Protein AF-A0A9W8K6A6-F1 (afdb_monomer)

Mean predicted aligned error: 11.9 Å

Foldseek 3Di:
DDDDDDDDDDPDDDPDPPPDPVVVVVVVVVLVVLVVVLVVLVVVLVVLVVVLVVVVVVLVVDPPPPDPVVSVVVNVLSVVLNVLSVVLSVLSVVLSVCPVPDDPPDPVSLVSVLVSLVSVLVSLLSVLVVLVVVVVVVCVPDDPVVVVVVVVVSVVLSCVSVVLSVVLNCCSVPDDDPVNVVSVPVSVVSSVVSVVVSVVVVVVVVVVVVVVVCVVVVVPPPPPPPPPDPDDDPDPPDDDPDDPPDPDPPPVPVVVVVVVPPPPD

Structure (mmCIF, N/CA/C/O backbone):
data_AF-A0A9W8K6A6-F1
#
_entry.id   AF-A0A9W8K6A6-F1
#
loop_
_atom_site.group_PDB
_atom_site.id
_atom_site.type_symbol
_atom_site.label_atom_id
_atom_site.label_alt_id
_atom_site.label_comp_id
_atom_site.label_asym_id
_atom_site.label_entity_id
_atom_site.label_seq_id
_atom_site.pdbx_PDB_ins_code
_atom_site.Cartn_x
_atom_site.Cartn_y
_atom_site.Cartn_z
_atom_site.occupancy
_atom_site.B_iso_or_equiv
_atom_site.auth_seq_id
_atom_site.auth_comp_id
_atom_site.auth_asym_id
_atom_site.auth_atom_id
_atom_site.pdbx_PDB_model_num
ATOM 1 N N . MET A 1 1 ? 66.830 10.912 -31.917 1.00 45.66 1 MET A N 1
ATOM 2 C CA . MET A 1 1 ? 66.546 9.778 -32.819 1.00 45.66 1 MET A CA 1
ATOM 3 C C . MET A 1 1 ? 66.634 8.510 -31.990 1.00 45.66 1 MET A C 1
ATOM 5 O O . MET A 1 1 ? 67.732 8.037 -31.747 1.00 45.66 1 MET A O 1
ATOM 9 N N . SER A 1 2 ? 65.495 8.030 -31.493 1.00 49.62 2 SER A N 1
ATOM 10 C CA . SER A 1 2 ? 65.402 6.783 -30.727 1.00 49.62 2 SER A CA 1
ATOM 11 C C . SER A 1 2 ? 64.285 5.961 -31.356 1.00 49.62 2 SER A C 1
ATOM 13 O O . SER A 1 2 ? 63.108 6.276 -31.204 1.00 49.62 2 SER A O 1
ATOM 15 N N . SER A 1 3 ? 64.683 4.988 -32.167 1.00 55.41 3 SER A N 1
ATOM 16 C CA . SER A 1 3 ? 63.831 4.070 -32.917 1.00 55.41 3 SER A CA 1
ATOM 17 C C . SER A 1 3 ? 63.292 2.972 -31.997 1.00 55.41 3 SER A C 1
ATOM 19 O O . SER A 1 3 ? 64.070 2.194 -31.449 1.00 55.41 3 SER A O 1
ATOM 21 N N . LEU A 1 4 ? 61.969 2.919 -31.832 1.00 66.50 4 LEU A N 1
ATOM 22 C CA . LEU A 1 4 ? 61.260 1.838 -31.142 1.00 66.50 4 LEU A CA 1
ATOM 23 C C . LEU A 1 4 ? 61.124 0.601 -32.054 1.00 66.50 4 LEU A C 1
ATOM 25 O O . LEU A 1 4 ? 60.964 0.763 -33.266 1.00 66.50 4 LEU A O 1
ATOM 29 N N . PRO A 1 5 ? 61.173 -0.621 -31.493 1.00 67.44 5 PRO A N 1
ATOM 30 C CA . PRO A 1 5 ? 61.067 -1.858 -32.257 1.00 67.44 5 PRO A CA 1
ATOM 31 C C . PRO A 1 5 ? 59.610 -2.185 -32.643 1.00 67.44 5 PRO A C 1
ATOM 33 O O . PRO A 1 5 ? 58.680 -1.778 -31.943 1.00 67.44 5 PRO A O 1
ATOM 36 N N . PRO A 1 6 ? 59.396 -2.940 -33.737 1.00 67.44 6 PRO A N 1
ATOM 37 C CA . PRO A 1 6 ? 58.067 -3.318 -34.204 1.00 67.44 6 PRO A CA 1
ATOM 38 C C . PRO A 1 6 ? 57.442 -4.400 -33.314 1.00 67.44 6 PRO A C 1
ATOM 40 O O . PRO A 1 6 ? 57.983 -5.494 -33.142 1.00 67.44 6 PRO A O 1
ATOM 43 N N . THR A 1 7 ? 56.271 -4.089 -32.763 1.00 71.88 7 THR A N 1
ATOM 44 C CA . THR A 1 7 ? 55.448 -5.000 -31.964 1.00 71.88 7 THR A CA 1
ATOM 45 C C . THR A 1 7 ? 54.830 -6.074 -32.861 1.00 71.88 7 THR A C 1
ATOM 47 O O . THR A 1 7 ? 54.035 -5.779 -33.750 1.00 71.88 7 THR A O 1
ATOM 50 N N . SER A 1 8 ? 55.210 -7.326 -32.613 1.00 65.19 8 SER A N 1
ATOM 51 C CA . SER A 1 8 ? 54.677 -8.534 -33.246 1.00 65.19 8 SER A CA 1
ATOM 52 C C . SER A 1 8 ? 53.165 -8.666 -33.014 1.00 65.19 8 SER A C 1
ATOM 54 O O . SER A 1 8 ? 52.708 -8.830 -31.881 1.00 65.19 8 SER A O 1
ATOM 56 N N . THR A 1 9 ? 52.382 -8.597 -34.091 1.00 61.00 9 THR A N 1
ATOM 57 C CA . THR A 1 9 ? 50.945 -8.892 -34.100 1.00 61.00 9 THR A CA 1
ATOM 58 C C . THR A 1 9 ? 50.734 -10.403 -34.064 1.00 61.00 9 THR A C 1
ATOM 60 O O . THR A 1 9 ? 50.748 -11.076 -35.094 1.00 61.00 9 THR A O 1
ATOM 63 N N . GLY A 1 10 ? 50.560 -10.939 -32.856 1.00 67.12 10 GLY A N 1
ATOM 64 C CA . GLY A 1 10 ? 50.149 -12.320 -32.628 1.00 67.12 10 GLY A CA 1
ATOM 65 C C . GLY A 1 10 ? 48.715 -12.559 -33.103 1.00 67.12 10 GLY A C 1
ATOM 66 O O . GLY A 1 10 ? 47.767 -12.039 -32.520 1.00 67.12 10 G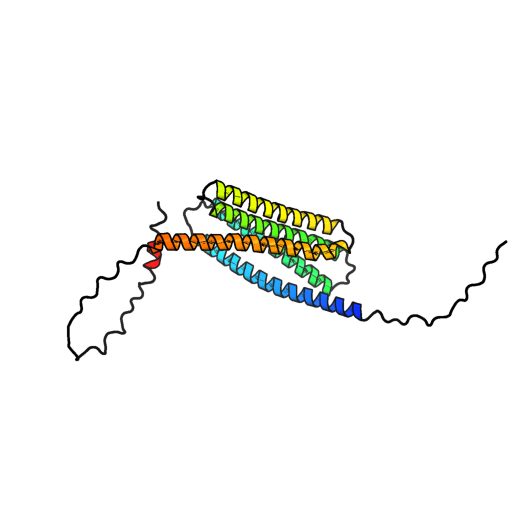LY A O 1
ATOM 67 N N . ASN A 1 11 ? 48.568 -13.374 -34.147 1.00 67.75 11 ASN A N 1
ATOM 68 C CA . ASN A 1 11 ? 47.296 -13.918 -34.618 1.00 67.75 11 ASN A CA 1
ATOM 69 C C . ASN A 1 11 ? 46.741 -14.914 -33.586 1.00 67.75 11 ASN A C 1
ATOM 71 O O . ASN A 1 11 ? 46.960 -16.121 -33.688 1.00 67.75 11 ASN A O 1
ATOM 75 N N . GLY A 1 12 ? 46.055 -14.404 -32.563 1.00 77.44 12 GLY A N 1
ATOM 76 C CA . GLY A 1 12 ? 45.239 -15.225 -31.673 1.00 77.44 12 GLY A CA 1
ATOM 77 C C . GLY A 1 12 ? 43.993 -15.751 -32.403 1.00 77.44 12 GLY A C 1
ATOM 78 O O . GLY A 1 12 ? 43.458 -15.047 -33.263 1.00 77.44 12 GLY A O 1
ATOM 79 N N . PRO A 1 13 ? 43.520 -16.973 -32.093 1.00 74.88 13 PRO A N 1
ATOM 80 C CA . PRO A 1 13 ? 42.284 -17.497 -32.663 1.00 74.88 13 PRO A CA 1
ATOM 81 C C . PRO A 1 13 ? 41.106 -16.567 -32.326 1.00 74.88 13 PRO A C 1
ATOM 83 O O . PRO A 1 13 ? 41.061 -16.019 -31.219 1.00 74.88 13 PRO A O 1
ATOM 86 N N . PRO A 1 14 ? 40.156 -16.368 -33.258 1.00 74.69 14 PRO A N 1
ATOM 87 C CA . PRO A 1 14 ? 39.022 -15.481 -33.044 1.00 74.69 14 PRO A CA 1
ATOM 88 C C . PRO A 1 14 ? 38.239 -15.941 -31.805 1.00 74.69 14 PRO A C 1
ATOM 90 O O . PRO A 1 14 ? 37.964 -17.138 -31.678 1.00 74.69 14 PRO A O 1
ATOM 93 N N . PRO A 1 15 ? 37.892 -15.030 -30.877 1.00 72.19 15 PRO A N 1
ATOM 94 C CA . PRO A 1 15 ? 37.122 -15.381 -29.693 1.00 72.19 15 PRO A CA 1
ATOM 95 C C . PRO A 1 15 ? 35.804 -16.029 -30.128 1.00 72.19 15 PRO A C 1
ATOM 97 O O . PRO A 1 15 ? 34.980 -15.410 -30.801 1.00 72.19 15 PRO A O 1
ATOM 100 N N . GLY A 1 16 ? 35.637 -17.306 -29.781 1.00 73.25 16 GLY A N 1
ATOM 101 C CA . GLY A 1 16 ? 34.429 -18.061 -30.088 1.00 73.25 16 GLY A CA 1
ATOM 102 C C . GLY A 1 16 ? 33.200 -17.445 -29.401 1.00 73.25 16 GLY A C 1
ATOM 103 O O . GLY A 1 16 ? 33.309 -16.966 -28.268 1.00 73.25 16 GLY A O 1
ATOM 104 N N . PRO A 1 17 ? 32.021 -17.450 -30.047 1.00 66.62 17 PRO A N 1
ATOM 105 C CA . PRO A 1 17 ? 30.800 -16.849 -29.515 1.00 66.62 17 PRO A CA 1
ATOM 106 C C . PRO A 1 17 ? 30.213 -17.715 -28.385 1.00 66.62 17 PRO A C 1
ATOM 108 O O . PRO A 1 17 ? 29.323 -18.527 -28.607 1.00 66.62 17 PRO A O 1
ATOM 111 N N . LEU A 1 18 ? 30.716 -17.551 -27.159 1.00 60.28 18 LEU A N 1
ATOM 112 C CA . LEU A 1 18 ? 30.305 -18.329 -25.976 1.00 60.28 18 LEU A CA 1
ATOM 113 C C . LEU A 1 18 ? 29.371 -17.579 -25.001 1.00 60.28 18 LEU A C 1
ATOM 115 O O . LEU A 1 18 ? 29.231 -17.990 -23.856 1.00 60.28 18 LEU A O 1
ATOM 119 N N . ALA A 1 19 ? 28.706 -16.498 -25.420 1.00 58.78 19 ALA A N 1
ATOM 120 C CA . ALA A 1 19 ? 27.927 -15.643 -24.509 1.00 58.78 19 ALA A CA 1
ATOM 121 C C . ALA A 1 19 ? 26.380 -15.559 -24.663 1.00 58.78 19 ALA A C 1
ATOM 123 O O . ALA A 1 19 ? 25.785 -14.836 -23.863 1.00 58.78 19 ALA A O 1
ATOM 124 N N . PRO A 1 20 ? 25.665 -16.226 -25.600 1.00 64.31 20 PRO A N 1
ATOM 125 C CA . PRO A 1 20 ? 24.220 -15.986 -25.741 1.00 64.31 20 PRO A CA 1
ATOM 126 C C . PRO A 1 20 ? 23.309 -16.803 -24.804 1.00 64.31 20 PRO A C 1
ATOM 128 O O . PRO A 1 20 ? 22.146 -16.442 -24.647 1.00 64.31 20 PRO A O 1
ATOM 131 N N . THR A 1 21 ? 23.777 -17.884 -24.173 1.00 67.69 21 THR A N 1
ATOM 132 C CA . THR A 1 21 ? 22.888 -18.819 -23.449 1.00 67.69 21 THR A CA 1
ATOM 133 C C . THR A 1 21 ? 22.381 -18.276 -22.110 1.00 67.69 21 THR A C 1
ATOM 135 O O . THR A 1 21 ? 21.188 -18.355 -21.838 1.00 67.69 21 THR A O 1
ATOM 138 N N . VAL A 1 22 ? 23.238 -17.636 -21.308 1.00 70.81 22 VAL A N 1
ATOM 139 C CA . VAL A 1 22 ? 22.882 -17.179 -19.945 1.00 70.81 22 VAL A CA 1
ATOM 140 C C . VAL A 1 22 ? 21.821 -16.065 -19.941 1.00 70.81 22 VAL A C 1
ATOM 142 O O . VAL A 1 22 ? 21.035 -15.943 -19.004 1.00 70.81 22 VAL A O 1
ATOM 145 N N . VAL A 1 23 ? 21.762 -15.248 -20.996 1.00 72.56 23 VAL A N 1
ATOM 146 C CA . VAL A 1 23 ? 20.830 -14.107 -21.075 1.00 72.56 23 VAL A CA 1
ATOM 147 C C . VAL A 1 23 ? 19.388 -14.565 -21.321 1.00 72.56 23 VAL A C 1
ATOM 149 O O . VAL A 1 23 ? 18.445 -13.925 -20.853 1.00 72.56 23 VAL A O 1
ATOM 152 N N . ILE A 1 24 ? 19.206 -15.684 -22.028 1.00 74.62 24 ILE A N 1
ATOM 153 C CA . ILE A 1 24 ? 17.880 -16.205 -22.383 1.00 74.62 24 ILE A CA 1
ATOM 154 C C . ILE A 1 24 ? 17.172 -16.757 -21.139 1.00 74.62 24 ILE A C 1
ATOM 156 O O . ILE A 1 24 ? 15.992 -16.467 -20.932 1.00 74.62 24 ILE A O 1
ATOM 160 N N . ASP A 1 25 ? 17.900 -17.459 -20.266 1.00 80.94 25 ASP A N 1
ATOM 161 C CA . ASP A 1 25 ? 17.333 -18.054 -19.049 1.00 80.94 25 ASP A CA 1
ATOM 162 C C . ASP A 1 25 ? 16.796 -16.992 -18.079 1.00 80.94 25 ASP A C 1
ATOM 164 O O . ASP A 1 25 ? 15.702 -17.140 -17.529 1.00 80.94 25 ASP A O 1
ATOM 168 N N . PHE A 1 26 ? 17.510 -15.872 -17.924 1.00 81.50 26 PHE A N 1
ATOM 169 C CA . PHE A 1 26 ? 17.083 -14.789 -17.035 1.00 81.50 26 PHE A CA 1
ATOM 170 C C . PHE A 1 26 ? 15.783 -14.124 -17.514 1.00 81.50 26 PHE A C 1
ATOM 172 O O . PHE A 1 26 ? 14.916 -13.785 -16.710 1.00 81.50 26 PHE A O 1
ATOM 179 N N . TYR A 1 27 ? 15.610 -13.982 -18.831 1.00 80.00 27 TYR A N 1
ATOM 180 C CA . TYR A 1 27 ? 14.424 -13.357 -19.417 1.00 80.00 27 TYR A CA 1
ATOM 181 C C . TYR A 1 27 ? 13.164 -14.218 -19.273 1.00 80.00 27 TYR A C 1
ATOM 183 O O . TYR A 1 27 ? 12.082 -13.715 -18.959 1.00 80.00 27 TYR A O 1
ATOM 191 N N . VAL A 1 28 ? 13.298 -15.529 -19.492 1.00 84.31 28 VAL A N 1
ATOM 192 C CA . VAL A 1 28 ? 12.191 -16.477 -19.313 1.00 84.31 28 VAL A CA 1
ATOM 193 C C . VAL A 1 28 ? 11.786 -16.544 -17.841 1.00 84.31 28 VAL A C 1
ATOM 195 O O . VAL A 1 28 ? 10.592 -16.524 -17.531 1.00 84.31 28 VAL A O 1
ATOM 198 N N . PHE A 1 29 ? 12.766 -16.558 -16.935 1.00 85.94 29 PHE A N 1
ATOM 199 C CA . PHE A 1 29 ? 12.523 -16.568 -15.497 1.00 85.94 29 PHE A CA 1
ATOM 200 C C . PHE A 1 29 ? 11.796 -15.303 -15.011 1.00 85.94 29 PHE A C 1
ATOM 202 O O . PHE A 1 29 ? 10.805 -15.414 -14.289 1.00 85.94 29 PHE A O 1
ATOM 209 N N . ASP A 1 30 ? 12.212 -14.115 -15.459 1.00 83.56 30 ASP A N 1
ATOM 210 C CA . ASP A 1 30 ? 11.566 -12.842 -15.102 1.00 83.56 30 ASP A CA 1
ATOM 211 C C . ASP A 1 30 ? 10.097 -12.787 -15.565 1.00 83.56 30 ASP A C 1
ATOM 213 O O . ASP A 1 30 ? 9.198 -12.444 -14.792 1.00 83.56 30 ASP A O 1
ATOM 217 N N . ARG A 1 31 ? 9.813 -13.244 -16.795 1.00 83.38 31 ARG A N 1
ATOM 218 C CA . ARG A 1 31 ? 8.432 -13.357 -17.301 1.00 83.38 31 ARG A CA 1
ATOM 219 C C . ARG A 1 31 ? 7.581 -14.310 -16.466 1.00 83.38 31 ARG A C 1
ATOM 221 O O . ARG A 1 31 ? 6.418 -14.006 -16.189 1.00 83.38 31 ARG A O 1
ATOM 228 N N . TYR A 1 32 ? 8.144 -15.451 -16.073 1.00 87.69 32 TYR A N 1
ATOM 229 C CA . TYR A 1 32 ? 7.447 -16.426 -15.239 1.00 87.69 32 TYR A CA 1
ATOM 230 C C . TYR A 1 32 ? 7.119 -15.846 -13.857 1.00 87.69 32 TYR A C 1
ATOM 232 O O . TYR A 1 32 ? 5.972 -15.926 -13.412 1.00 87.69 32 TYR A O 1
ATOM 240 N N . LEU A 1 33 ? 8.086 -15.192 -13.207 1.00 88.31 33 LEU A N 1
ATOM 241 C CA . LEU A 1 33 ? 7.872 -14.533 -11.918 1.00 88.31 33 LEU A CA 1
ATOM 242 C C . LEU A 1 33 ? 6.826 -13.418 -11.999 1.00 88.31 33 LEU A C 1
ATOM 244 O O . LEU A 1 33 ? 5.974 -13.320 -11.114 1.00 88.31 33 LEU A O 1
ATOM 248 N N . GLY A 1 34 ? 6.839 -12.616 -13.067 1.00 85.81 34 GLY A N 1
ATOM 249 C CA . GLY A 1 34 ? 5.816 -11.599 -13.304 1.00 85.81 34 GLY A CA 1
ATOM 250 C C . GLY A 1 34 ? 4.412 -12.206 -13.360 1.00 85.81 34 GLY A C 1
ATOM 251 O O . GLY A 1 34 ? 3.498 -11.754 -12.663 1.00 85.81 34 GLY A O 1
ATOM 252 N N . PHE A 1 35 ? 4.242 -13.279 -14.131 1.00 86.50 35 PHE A N 1
ATOM 253 C CA . PHE A 1 35 ? 2.954 -13.960 -14.257 1.00 86.50 35 PHE A CA 1
ATOM 254 C C . PHE A 1 35 ? 2.461 -14.527 -12.918 1.00 86.50 35 PHE A C 1
ATOM 256 O O . PHE A 1 35 ? 1.325 -14.268 -12.513 1.00 86.50 35 PHE A O 1
ATOM 263 N N . VAL A 1 36 ? 3.333 -15.226 -12.184 1.00 90.75 36 VAL A N 1
ATOM 264 C CA . VAL A 1 36 ? 3.016 -15.769 -10.853 1.00 90.75 36 VAL A CA 1
ATOM 265 C C . VAL A 1 36 ? 2.641 -14.651 -9.873 1.00 90.75 36 VAL A C 1
ATOM 267 O O . VAL A 1 36 ? 1.638 -14.765 -9.168 1.00 90.75 36 VAL A O 1
ATOM 270 N N . SER A 1 37 ? 3.384 -13.540 -9.871 1.00 88.50 37 SER A N 1
ATOM 271 C CA . SER A 1 37 ? 3.093 -12.362 -9.042 1.00 88.50 37 SER A CA 1
ATOM 272 C C . SER A 1 37 ? 1.705 -11.781 -9.327 1.00 88.50 37 SER A C 1
ATOM 274 O O . SER A 1 37 ? 0.976 -11.418 -8.400 1.00 88.50 37 SER A O 1
ATOM 276 N N . THR A 1 38 ? 1.283 -11.760 -10.593 1.00 86.88 38 THR A N 1
ATOM 277 C CA . THR A 1 38 ? -0.048 -11.267 -10.981 1.00 86.88 38 THR A CA 1
ATOM 278 C C . THR A 1 38 ? -1.158 -12.192 -10.500 1.00 86.88 38 THR A C 1
ATOM 280 O O . THR A 1 38 ? -2.141 -11.711 -9.940 1.00 86.88 38 THR A O 1
ATOM 283 N N . ILE A 1 39 ? -0.987 -13.513 -10.625 1.00 90.50 39 ILE A N 1
ATOM 284 C CA . ILE A 1 39 ? -1.954 -14.488 -10.097 1.00 90.50 39 ILE A CA 1
ATOM 285 C C . ILE A 1 39 ? -2.113 -14.323 -8.584 1.00 90.50 39 ILE A C 1
ATOM 287 O O . ILE A 1 39 ? -3.236 -14.219 -8.087 1.00 90.50 39 ILE A O 1
ATOM 291 N N . ILE A 1 40 ? -0.997 -14.257 -7.853 1.00 91.81 40 ILE A N 1
ATOM 292 C CA . ILE A 1 40 ? -1.012 -14.055 -6.399 1.00 91.81 40 ILE A CA 1
ATOM 293 C C . ILE A 1 40 ? -1.706 -12.730 -6.063 1.00 91.81 40 ILE A C 1
ATOM 295 O O . ILE A 1 40 ? -2.569 -12.692 -5.186 1.00 91.81 40 ILE A O 1
ATOM 299 N N . SER A 1 41 ? -1.397 -11.660 -6.800 1.00 88.69 41 SER A N 1
ATOM 300 C CA . SER A 1 41 ? -2.019 -10.345 -6.618 1.00 88.69 41 SER A CA 1
ATOM 301 C C . SER A 1 41 ? -3.535 -10.387 -6.832 1.00 88.69 41 SER A C 1
ATOM 303 O O . SER A 1 41 ? -4.270 -9.796 -6.045 1.00 88.69 41 SER A O 1
ATOM 305 N N . CYS A 1 42 ? -4.028 -11.125 -7.832 1.00 89.44 42 CYS A N 1
ATOM 306 C CA . CYS A 1 42 ? -5.462 -11.317 -8.063 1.00 89.44 42 CYS A CA 1
ATOM 307 C C . CYS A 1 42 ? -6.147 -12.051 -6.901 1.00 89.44 42 CYS A C 1
ATOM 309 O O . CYS A 1 42 ? -7.226 -11.639 -6.475 1.00 89.44 42 CYS A O 1
ATOM 311 N N . ILE A 1 43 ? -5.520 -13.101 -6.358 1.00 94.06 43 ILE A N 1
ATOM 312 C CA . ILE A 1 43 ? -6.051 -13.847 -5.204 1.00 94.06 43 ILE A CA 1
ATOM 313 C C . ILE A 1 43 ? -6.140 -12.927 -3.982 1.00 94.06 43 ILE A C 1
ATOM 315 O O . ILE A 1 43 ? -7.196 -12.816 -3.358 1.00 94.06 43 ILE A O 1
ATOM 319 N N . VAL A 1 44 ? -5.048 -12.226 -3.666 1.00 89.12 44 VAL A N 1
ATOM 320 C CA . VAL A 1 44 ? -4.990 -11.289 -2.535 1.00 89.12 44 VAL A CA 1
ATOM 321 C C . VAL A 1 44 ? -6.010 -10.164 -2.707 1.00 89.12 44 VAL A C 1
ATOM 323 O O . VAL A 1 44 ? -6.713 -9.817 -1.760 1.00 89.12 44 VAL A O 1
ATOM 326 N N . TYR A 1 45 ? -6.161 -9.630 -3.917 1.00 90.75 45 TYR A N 1
ATOM 327 C CA . TYR A 1 45 ? -7.160 -8.609 -4.214 1.00 90.75 45 TYR A CA 1
ATOM 328 C C . TYR A 1 45 ? -8.598 -9.124 -4.030 1.00 90.75 45 TYR A C 1
ATOM 330 O O . TYR A 1 45 ? -9.430 -8.418 -3.461 1.00 90.75 45 TYR A O 1
ATOM 338 N N . GLY A 1 46 ? -8.887 -10.374 -4.408 1.00 92.62 46 GLY A N 1
ATOM 339 C CA . GLY A 1 46 ? -10.172 -11.020 -4.122 1.00 92.62 46 GLY A CA 1
ATOM 340 C C . GLY A 1 46 ? -10.484 -11.085 -2.622 1.00 92.62 46 GLY A C 1
ATOM 341 O O . GLY A 1 46 ? -11.601 -10.770 -2.207 1.00 92.62 46 GLY A O 1
ATOM 342 N N . LEU A 1 47 ? -9.485 -11.401 -1.790 1.00 89.06 47 LEU A N 1
ATOM 343 C CA . LEU A 1 47 ? -9.624 -11.367 -0.328 1.00 89.06 47 LEU A CA 1
ATOM 344 C C . LEU A 1 47 ? -9.893 -9.947 0.189 1.00 89.06 47 LEU A C 1
ATOM 346 O O . LEU A 1 47 ? -10.758 -9.755 1.044 1.00 89.06 47 LEU A O 1
ATOM 350 N N . ILE A 1 48 ? -9.197 -8.941 -0.349 1.00 86.94 48 ILE A N 1
ATOM 351 C CA . ILE A 1 48 ? -9.412 -7.530 0.005 1.00 86.94 48 ILE A CA 1
ATOM 352 C C . ILE A 1 48 ? -10.845 -7.098 -0.334 1.00 86.94 48 ILE A C 1
ATOM 354 O O . ILE A 1 48 ? -11.488 -6.433 0.479 1.00 86.94 48 ILE A O 1
ATOM 358 N N . LEU A 1 49 ? -11.377 -7.506 -1.490 1.00 90.81 49 LEU A N 1
ATOM 359 C CA . LEU A 1 49 ? -12.762 -7.227 -1.873 1.00 90.81 49 LEU A CA 1
ATOM 360 C C . LEU A 1 49 ? -13.778 -7.908 -0.950 1.00 90.81 49 LEU A C 1
ATOM 362 O O . LEU A 1 49 ? -14.772 -7.284 -0.577 1.00 90.81 49 LEU A O 1
ATOM 366 N N . ALA A 1 50 ? -13.532 -9.153 -0.539 1.00 92.75 50 ALA A N 1
ATOM 367 C CA . ALA A 1 50 ? -14.392 -9.834 0.427 1.00 92.75 50 ALA A CA 1
ATOM 368 C C . ALA A 1 50 ? -14.426 -9.080 1.769 1.00 92.75 50 ALA A C 1
ATOM 370 O O . ALA A 1 50 ? -15.503 -8.746 2.268 1.00 92.75 50 ALA A O 1
ATOM 371 N N . LEU A 1 51 ? -13.252 -8.703 2.294 1.00 84.75 51 LEU A N 1
ATOM 372 C CA . LEU A 1 51 ? -13.139 -7.900 3.515 1.00 84.75 51 LEU A CA 1
ATOM 373 C C . LEU A 1 51 ? -13.820 -6.538 3.375 1.00 84.75 51 LEU A C 1
ATOM 375 O O . LEU A 1 51 ? -14.455 -6.068 4.318 1.00 84.75 51 LEU A O 1
ATOM 379 N N . PHE A 1 52 ? -13.710 -5.901 2.211 1.00 90.69 52 PHE A N 1
ATOM 380 C CA . PHE A 1 52 ? -14.389 -4.646 1.913 1.00 90.69 52 PHE A CA 1
ATOM 381 C C . PHE A 1 52 ? -15.910 -4.785 2.014 1.00 90.69 52 PHE A C 1
ATOM 383 O O . PHE A 1 52 ? -16.554 -3.996 2.711 1.00 90.69 52 PHE A O 1
ATOM 390 N N . VAL A 1 53 ? -16.482 -5.805 1.371 1.00 93.12 53 VAL A N 1
ATOM 391 C CA . VAL A 1 53 ? -17.925 -6.070 1.404 1.00 93.12 53 VAL A CA 1
ATOM 392 C C . VAL A 1 53 ? -18.392 -6.355 2.829 1.00 93.12 53 VAL A C 1
ATOM 394 O O . VAL A 1 53 ? -19.401 -5.798 3.265 1.00 93.12 53 VAL A O 1
ATOM 397 N N . ASP A 1 54 ? -17.650 -7.159 3.587 1.00 91.31 54 ASP A N 1
ATOM 398 C CA . ASP A 1 54 ? -17.985 -7.451 4.981 1.00 91.31 54 ASP A CA 1
ATOM 399 C C . ASP A 1 54 ? -17.873 -6.211 5.874 1.00 91.31 54 ASP A C 1
ATOM 401 O O . ASP A 1 54 ? -18.751 -5.971 6.707 1.00 91.31 54 ASP A O 1
ATOM 405 N N . CYS A 1 55 ? -16.868 -5.358 5.652 1.00 88.88 55 CYS A N 1
ATOM 406 C CA . CYS A 1 55 ? -16.750 -4.071 6.338 1.00 88.88 55 CYS A CA 1
ATOM 407 C C . CYS A 1 55 ? -17.952 -3.166 6.045 1.00 88.88 55 CYS A C 1
ATOM 409 O O . CYS A 1 55 ? -18.499 -2.557 6.967 1.00 88.88 55 CYS A O 1
ATOM 411 N N . LEU A 1 56 ? -18.396 -3.094 4.786 1.00 91.12 56 LEU A N 1
ATOM 412 C CA . LEU A 1 56 ? -19.572 -2.313 4.406 1.00 91.12 56 LEU A CA 1
ATOM 413 C C . LEU A 1 56 ? -20.851 -2.869 5.034 1.00 91.12 56 LEU A C 1
ATOM 415 O O . LEU A 1 56 ? -21.615 -2.105 5.627 1.00 91.12 56 LEU A O 1
ATOM 419 N N . ARG A 1 57 ? -21.065 -4.189 4.970 1.00 93.69 57 ARG A N 1
ATOM 420 C CA . ARG A 1 57 ? -22.214 -4.858 5.599 1.00 93.69 57 ARG A CA 1
ATOM 421 C C . ARG A 1 57 ? -22.246 -4.597 7.100 1.00 93.69 57 ARG A C 1
ATOM 423 O O . ARG A 1 57 ? -23.288 -4.228 7.637 1.00 93.69 57 ARG A O 1
ATOM 430 N N . HIS A 1 58 ? -21.111 -4.750 7.781 1.00 87.62 58 HIS A N 1
ATOM 431 C CA . HIS A 1 58 ? -21.010 -4.510 9.218 1.00 87.62 58 HIS A CA 1
ATOM 432 C C . HIS A 1 58 ? -21.298 -3.044 9.573 1.00 87.62 58 HIS A C 1
ATOM 434 O O . HIS A 1 58 ? -22.015 -2.758 10.534 1.00 87.62 58 HIS A O 1
ATOM 440 N N . LEU A 1 59 ? -20.792 -2.105 8.770 1.00 87.62 59 LEU A N 1
ATOM 441 C CA . LEU A 1 59 ? -21.002 -0.676 8.983 1.00 87.62 59 LEU A CA 1
ATOM 442 C C . LEU A 1 59 ? -22.456 -0.245 8.730 1.00 87.62 59 LEU A C 1
ATOM 444 O O . LEU A 1 59 ? -22.961 0.631 9.433 1.00 87.62 59 LEU A O 1
ATOM 448 N N . GLN A 1 60 ? -23.136 -0.878 7.770 1.00 90.81 60 GLN A N 1
ATOM 449 C CA . GLN A 1 60 ? -24.562 -0.676 7.499 1.00 90.81 60 GLN A CA 1
ATOM 450 C C . GLN A 1 60 ? -25.449 -1.290 8.588 1.00 90.81 60 GLN A C 1
ATOM 452 O O . GLN A 1 60 ? -26.430 -0.674 9.001 1.00 90.81 60 GLN A O 1
ATOM 457 N N . ARG A 1 61 ? -25.096 -2.483 9.082 1.00 92.69 61 ARG A N 1
ATOM 458 C CA . ARG A 1 61 ? -25.912 -3.239 10.043 1.00 92.69 61 ARG A CA 1
ATOM 459 C C . ARG A 1 61 ? -25.883 -2.669 11.459 1.00 92.69 61 ARG A C 1
ATOM 461 O O . ARG A 1 61 ? -26.800 -2.937 12.226 1.00 92.69 61 ARG A O 1
ATOM 468 N N . ASN A 1 62 ? -24.873 -1.870 11.797 1.00 85.56 62 ASN A N 1
ATOM 469 C CA . ASN A 1 62 ? -24.765 -1.204 13.091 1.00 85.56 62 ASN A CA 1
ATOM 470 C C . ASN A 1 62 ? -25.151 0.282 12.988 1.00 85.56 62 ASN A C 1
ATOM 472 O O . ASN A 1 62 ? -24.268 1.148 12.928 1.00 85.56 62 ASN A O 1
ATOM 476 N N . PRO A 1 63 ? -26.451 0.640 13.052 1.00 81.00 63 PRO A N 1
ATOM 477 C CA . PRO A 1 63 ? -26.912 2.014 13.217 1.00 81.00 63 PRO A CA 1
ATOM 478 C C . PRO A 1 63 ? -26.677 2.487 14.662 1.00 81.00 63 PRO A C 1
ATOM 480 O O . PRO A 1 63 ? -27.552 3.057 15.298 1.00 81.00 63 PRO A O 1
ATOM 483 N N . SER A 1 64 ? -25.486 2.251 15.217 1.00 75.31 64 SER A N 1
ATOM 484 C CA . SER A 1 64 ? -25.094 2.882 16.472 1.00 75.31 64 SER A CA 1
ATOM 485 C C . SER A 1 64 ? -25.155 4.404 16.316 1.00 75.31 64 SER A C 1
ATOM 487 O O . SER A 1 64 ? -24.882 4.925 15.226 1.00 75.31 64 SER A O 1
ATOM 489 N N . ARG A 1 65 ? -25.473 5.093 17.421 1.00 76.31 65 ARG A N 1
ATOM 490 C CA . ARG A 1 65 ? -25.658 6.551 17.620 1.00 76.31 65 ARG A CA 1
ATOM 491 C C . ARG A 1 65 ? -24.495 7.439 17.135 1.00 76.31 65 ARG A C 1
ATOM 493 O O . ARG A 1 65 ? -24.516 8.655 17.296 1.00 76.31 65 ARG A O 1
ATOM 500 N N . ASN A 1 66 ? -23.469 6.843 16.537 1.00 71.38 66 ASN A N 1
ATOM 501 C CA . ASN A 1 66 ? -22.354 7.545 15.939 1.00 71.38 66 ASN A CA 1
ATOM 502 C C . ASN A 1 66 ? -22.825 8.379 14.735 1.00 71.38 66 ASN A C 1
ATOM 504 O O . ASN A 1 66 ? -23.623 7.924 13.910 1.00 71.38 66 ASN A O 1
ATOM 508 N N . SER A 1 67 ? -22.315 9.606 14.638 1.00 85.94 67 SER A N 1
ATOM 509 C CA . SER A 1 67 ? -22.731 10.593 13.639 1.00 85.94 67 SER A CA 1
ATOM 510 C C . SER A 1 67 ? -22.637 10.027 12.217 1.00 85.94 67 SER A C 1
ATOM 512 O O . SER A 1 67 ? -21.569 9.569 11.798 1.00 85.94 67 SER A O 1
ATOM 514 N N . ARG A 1 68 ? -23.742 10.096 11.452 1.00 88.44 68 ARG A N 1
ATOM 515 C CA . ARG A 1 68 ? -23.819 9.650 10.042 1.00 88.44 68 ARG A CA 1
ATOM 516 C C . ARG A 1 68 ? -22.656 10.186 9.196 1.00 88.44 68 ARG A C 1
ATOM 518 O O . ARG A 1 68 ? -22.177 9.485 8.312 1.00 88.44 68 ARG A O 1
ATOM 525 N N . ARG A 1 69 ? -22.154 11.385 9.519 1.00 89.44 69 ARG A N 1
ATOM 526 C CA . ARG A 1 69 ? -21.010 12.019 8.845 1.00 89.44 69 ARG A CA 1
ATOM 527 C C . ARG A 1 69 ? -19.717 11.214 8.987 1.00 89.44 69 ARG A C 1
ATOM 529 O O . ARG A 1 69 ? -19.063 10.957 7.985 1.00 89.44 69 ARG A O 1
ATOM 536 N N . LYS A 1 70 ? -19.373 10.756 10.199 1.00 86.81 70 LYS A N 1
ATOM 537 C CA . LYS A 1 70 ? -18.149 9.964 10.438 1.00 86.81 70 LYS A CA 1
ATOM 538 C C . LYS A 1 70 ? -18.188 8.642 9.665 1.00 86.81 70 LYS A C 1
ATOM 540 O O . LYS A 1 70 ? -17.190 8.246 9.074 1.00 86.81 70 LYS A O 1
ATOM 545 N N . LYS A 1 71 ? -19.361 7.997 9.622 1.00 88.94 71 LYS A N 1
ATOM 546 C CA . LYS A 1 71 ? -19.581 6.768 8.843 1.00 88.94 71 LYS A CA 1
ATOM 547 C C . LYS A 1 71 ? -19.427 7.015 7.343 1.00 88.94 71 LYS A C 1
ATOM 549 O O . LYS A 1 71 ? -18.721 6.259 6.691 1.00 88.94 71 LYS A O 1
ATOM 554 N N . ALA A 1 72 ? -20.031 8.079 6.813 1.00 91.31 72 ALA A N 1
ATOM 555 C CA . ALA A 1 72 ? -19.921 8.425 5.397 1.00 91.31 72 ALA A CA 1
ATOM 556 C C . ALA A 1 72 ? -18.470 8.720 4.980 1.00 91.31 72 ALA A C 1
ATOM 558 O O . ALA A 1 72 ? -18.027 8.215 3.953 1.00 91.31 72 ALA A O 1
ATOM 559 N N . ILE A 1 73 ? -17.714 9.460 5.802 1.00 90.88 73 ILE A N 1
ATOM 560 C CA . ILE A 1 73 ? -16.287 9.729 5.557 1.00 90.88 73 ILE A CA 1
ATOM 561 C C . ILE A 1 73 ? -15.492 8.420 5.525 1.00 90.88 73 ILE A C 1
ATOM 563 O O . ILE A 1 73 ? -14.715 8.200 4.601 1.00 90.88 73 ILE A O 1
ATOM 567 N N . LEU A 1 74 ? -15.725 7.524 6.490 1.00 89.00 74 LEU A N 1
ATOM 568 C CA . LEU A 1 74 ? -15.055 6.225 6.541 1.00 89.00 74 LEU A CA 1
ATOM 569 C C . LEU A 1 74 ? -15.379 5.362 5.311 1.00 89.00 74 LEU A C 1
ATOM 571 O O . LEU A 1 74 ? -14.476 4.772 4.730 1.00 89.00 74 LEU A O 1
ATOM 575 N N . VAL A 1 75 ? -16.647 5.307 4.891 1.00 91.25 75 VAL A N 1
ATOM 576 C CA . VAL A 1 75 ? -17.065 4.574 3.682 1.00 91.25 75 VAL A CA 1
ATOM 577 C C . VAL A 1 75 ? -16.404 5.154 2.439 1.00 91.25 75 VAL A C 1
ATOM 579 O O . VAL A 1 75 ? -15.814 4.404 1.668 1.00 91.25 75 VAL A O 1
ATOM 582 N N . GLY A 1 76 ? -16.479 6.475 2.254 1.00 92.69 76 GLY A N 1
ATOM 583 C CA . GLY A 1 76 ? -15.886 7.150 1.100 1.00 92.69 76 GLY A CA 1
ATOM 584 C C . GLY A 1 76 ? -14.382 6.911 1.020 1.00 92.69 76 GLY A C 1
ATOM 585 O O . GLY A 1 76 ? -13.861 6.600 -0.047 1.00 92.69 76 GLY A O 1
ATOM 586 N N . TYR A 1 77 ? -13.705 6.949 2.167 1.00 91.25 77 TYR A N 1
ATOM 587 C CA . TYR A 1 77 ? -12.295 6.611 2.264 1.00 91.25 77 TYR A CA 1
ATOM 588 C C . TYR A 1 77 ? -12.020 5.156 1.829 1.00 91.25 77 TYR A C 1
ATOM 590 O O . TYR A 1 77 ? -11.141 4.919 1.002 1.00 91.25 77 TYR A O 1
ATOM 598 N N . ILE A 1 78 ? -12.771 4.174 2.351 1.00 89.62 78 ILE A N 1
ATOM 599 C CA . ILE A 1 78 ? -12.543 2.756 2.023 1.00 89.62 78 ILE A CA 1
ATOM 600 C C . ILE A 1 78 ? -12.799 2.508 0.527 1.00 89.62 78 ILE A C 1
ATOM 602 O O . ILE A 1 78 ? -12.018 1.812 -0.117 1.00 89.62 78 ILE A O 1
ATOM 606 N N . ILE A 1 79 ? -13.852 3.106 -0.041 1.00 93.69 79 ILE A N 1
ATOM 607 C CA .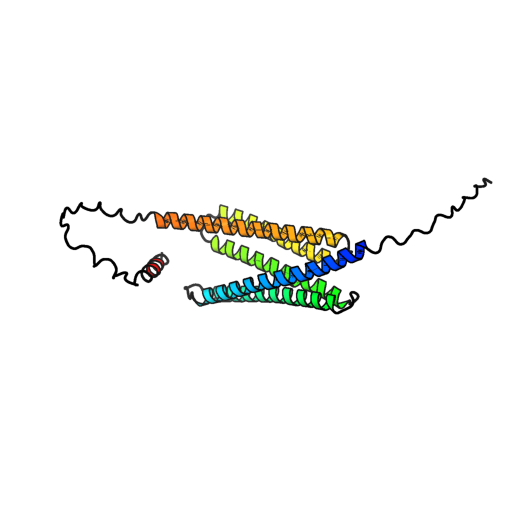 ILE A 1 79 ? -14.132 3.042 -1.483 1.00 93.69 79 ILE A CA 1
ATOM 608 C C . ILE A 1 79 ? -12.964 3.633 -2.276 1.00 93.69 79 ILE A C 1
ATOM 610 O O . ILE A 1 79 ? -12.484 2.992 -3.205 1.00 93.69 79 ILE A O 1
ATOM 614 N N . GLY A 1 80 ? -12.475 4.816 -1.896 1.00 91.56 80 GLY A N 1
ATOM 615 C CA . GLY A 1 80 ? -11.331 5.453 -2.551 1.00 91.56 80 GLY A CA 1
ATOM 616 C C . GLY A 1 80 ? -10.088 4.563 -2.549 1.00 91.56 80 GLY A C 1
ATOM 617 O O . GLY A 1 80 ? -9.451 4.390 -3.585 1.00 91.56 80 GLY A O 1
ATOM 618 N N . MET A 1 81 ? -9.794 3.921 -1.419 1.00 89.81 81 MET A N 1
ATOM 619 C CA . MET A 1 81 ? -8.695 2.960 -1.307 1.00 89.81 81 MET A CA 1
ATOM 620 C C . MET A 1 81 ? -8.861 1.758 -2.234 1.00 89.81 81 MET A C 1
ATOM 622 O O . MET A 1 81 ? -7.932 1.418 -2.964 1.00 89.81 81 MET A O 1
ATOM 626 N N . VAL A 1 82 ? -10.048 1.142 -2.254 1.00 89.69 82 VAL A N 1
ATOM 627 C CA . VAL A 1 82 ? -10.334 0.018 -3.157 1.00 89.69 82 VAL A CA 1
ATOM 628 C C . VAL A 1 82 ? -10.185 0.455 -4.611 1.00 89.69 82 VAL A C 1
ATOM 630 O O . VAL A 1 82 ? -9.549 -0.256 -5.384 1.00 89.69 82 VAL A O 1
ATOM 633 N N . LEU A 1 83 ? -10.693 1.630 -4.992 1.00 92.75 83 LEU A N 1
ATOM 634 C CA . LEU A 1 83 ? -10.556 2.160 -6.352 1.00 92.75 83 LEU A CA 1
ATOM 635 C C . LEU A 1 83 ? -9.087 2.362 -6.746 1.00 92.75 83 LEU A C 1
ATOM 637 O O . LEU A 1 83 ? -8.697 1.946 -7.834 1.00 92.75 83 LEU A O 1
ATOM 641 N N . MET A 1 84 ? -8.259 2.920 -5.859 1.00 89.94 84 MET A N 1
ATOM 642 C CA . MET A 1 84 ? -6.826 3.109 -6.114 1.00 89.94 84 MET A CA 1
ATOM 643 C C . MET A 1 84 ? -6.082 1.777 -6.260 1.00 89.94 84 MET A C 1
ATOM 645 O O . MET A 1 84 ? -5.294 1.613 -7.193 1.00 89.94 84 MET A O 1
ATOM 649 N N . SER A 1 85 ? -6.373 0.791 -5.406 1.00 89.75 85 SER A N 1
ATOM 650 C CA . SER A 1 85 ? -5.819 -0.564 -5.543 1.00 89.75 85 SER A CA 1
ATOM 651 C C . SER A 1 85 ? -6.283 -1.250 -6.831 1.00 89.75 85 SER A C 1
ATOM 653 O O . SER A 1 85 ? -5.488 -1.908 -7.499 1.00 89.75 85 SER A O 1
ATOM 655 N N . THR A 1 86 ? -7.548 -1.058 -7.213 1.00 91.44 86 THR A N 1
ATOM 656 C CA . THR A 1 86 ? -8.112 -1.585 -8.466 1.00 91.44 86 THR A CA 1
ATOM 657 C C .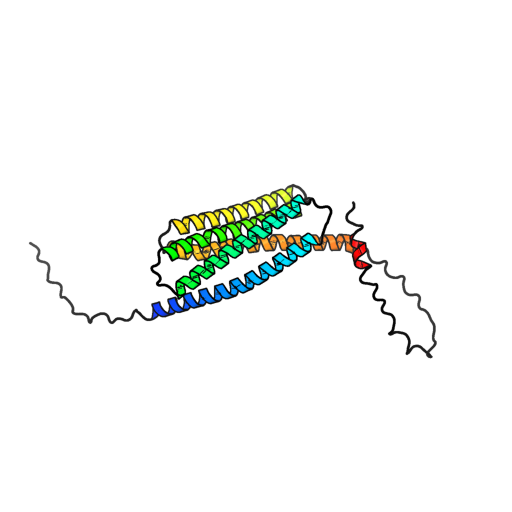 THR A 1 86 ? -7.400 -0.980 -9.667 1.00 91.44 86 THR A C 1
ATOM 659 O O . THR A 1 86 ? -7.004 -1.705 -10.574 1.00 91.44 86 THR A O 1
ATOM 662 N N . LEU A 1 87 ? -7.186 0.337 -9.658 1.00 92.12 87 LEU A N 1
ATOM 663 C CA . LEU A 1 87 ? -6.472 1.039 -10.716 1.00 92.12 87 LEU A CA 1
ATOM 664 C C . LEU A 1 87 ? -5.036 0.520 -10.851 1.00 92.12 87 LEU A C 1
ATOM 666 O O . LEU A 1 87 ? -4.606 0.217 -11.961 1.00 92.12 87 LEU A O 1
ATOM 670 N N . GLY A 1 88 ? -4.323 0.350 -9.734 1.00 88.38 88 GLY A N 1
ATOM 671 C CA . GLY A 1 88 ? -2.988 -0.252 -9.728 1.00 88.38 88 GLY A CA 1
ATOM 672 C C . GLY A 1 88 ? -2.978 -1.657 -10.336 1.00 88.38 88 GLY A C 1
ATOM 673 O O . GLY A 1 88 ? -2.166 -1.938 -11.214 1.00 88.38 88 GLY A O 1
ATOM 674 N N . LEU A 1 89 ? -3.921 -2.519 -9.941 1.00 89.38 89 LEU A N 1
ATOM 675 C CA . LEU A 1 89 ? -4.029 -3.885 -10.463 1.00 89.38 89 LEU A CA 1
ATOM 676 C C . LEU A 1 89 ? -4.338 -3.915 -11.969 1.00 89.38 89 LEU A C 1
ATOM 678 O O . LEU A 1 89 ? -3.715 -4.676 -12.712 1.00 89.38 89 LEU A O 1
ATOM 682 N N . VAL A 1 90 ? -5.277 -3.082 -12.427 1.00 91.69 90 VAL A N 1
ATOM 683 C CA . VAL A 1 90 ? -5.651 -2.974 -13.846 1.00 91.69 90 VAL A CA 1
ATOM 684 C C . VAL A 1 90 ? -4.458 -2.511 -14.670 1.00 91.69 90 VAL A C 1
ATOM 686 O O . VAL A 1 90 ? -4.136 -3.131 -15.681 1.00 91.69 90 VAL A O 1
ATOM 689 N N . LEU A 1 91 ? -3.763 -1.462 -14.229 1.00 90.50 91 LEU A N 1
ATOM 690 C CA . LEU A 1 91 ? -2.600 -0.953 -14.945 1.00 90.50 91 LEU A CA 1
ATOM 691 C C . LEU A 1 91 ? -1.454 -1.981 -14.976 1.00 90.50 91 LEU A C 1
ATOM 693 O O . LEU A 1 91 ? -0.869 -2.190 -16.037 1.00 90.50 91 LEU A O 1
ATOM 697 N N . SER A 1 92 ? -1.183 -2.687 -13.874 1.00 87.88 92 SER A N 1
ATOM 698 C CA . SER A 1 92 ? -0.205 -3.788 -13.845 1.00 87.88 92 SER A CA 1
ATOM 699 C C . SER A 1 92 ? -0.575 -4.916 -14.812 1.00 87.88 92 SER A C 1
ATOM 701 O O . SER A 1 92 ? 0.273 -5.395 -15.566 1.00 87.88 92 SER A O 1
ATOM 703 N N . SER A 1 93 ? -1.857 -5.288 -14.861 1.00 89.62 93 SER A N 1
ATOM 704 C CA . SER A 1 93 ? -2.366 -6.312 -15.784 1.00 89.62 93 SER A CA 1
ATOM 705 C C . SER A 1 93 ? -2.227 -5.877 -17.249 1.00 89.62 93 SER A C 1
ATOM 707 O O . SER A 1 93 ? -1.863 -6.682 -18.109 1.00 89.62 93 SER A O 1
ATOM 709 N N . LEU A 1 94 ? -2.463 -4.594 -17.546 1.00 89.88 94 LEU A N 1
ATOM 710 C CA . LEU A 1 94 ? -2.292 -4.022 -18.884 1.00 89.88 94 LEU A CA 1
ATOM 711 C C . LEU A 1 94 ? -0.825 -3.998 -19.318 1.00 89.88 94 LEU A C 1
ATOM 713 O O . LEU A 1 94 ? -0.536 -4.367 -20.457 1.00 89.88 94 LEU A O 1
ATOM 717 N N . ILE A 1 95 ? 0.097 -3.605 -18.432 1.00 87.50 95 ILE A N 1
ATOM 718 C CA . ILE A 1 95 ? 1.541 -3.648 -18.711 1.00 87.50 95 ILE A CA 1
ATOM 719 C C . ILE A 1 95 ? 1.965 -5.073 -19.035 1.00 87.50 95 ILE A C 1
ATOM 721 O O . ILE A 1 95 ? 2.640 -5.287 -20.039 1.00 87.50 95 ILE A O 1
ATOM 725 N N . MET A 1 96 ? 1.534 -6.044 -18.227 1.00 86.75 96 MET A N 1
ATOM 726 C CA . MET A 1 96 ? 1.874 -7.446 -18.445 1.00 86.75 96 MET A CA 1
ATOM 727 C C . MET A 1 96 ? 1.349 -7.944 -19.787 1.00 86.75 96 MET A C 1
ATOM 729 O O . MET A 1 96 ? 2.109 -8.468 -20.594 1.00 86.75 96 MET A O 1
ATOM 733 N N . THR A 1 97 ? 0.068 -7.703 -20.064 1.00 88.00 97 THR A N 1
ATOM 734 C CA . THR A 1 97 ? -0.566 -8.086 -21.331 1.00 88.00 97 THR A CA 1
ATOM 735 C C . THR A 1 97 ? 0.190 -7.480 -22.517 1.00 88.00 97 THR A C 1
ATOM 737 O O . THR A 1 97 ? 0.547 -8.184 -23.458 1.00 88.00 97 THR A O 1
ATOM 740 N N . ARG A 1 98 ? 0.525 -6.186 -22.460 1.00 87.75 98 ARG A N 1
ATOM 741 C CA . ARG A 1 98 ? 1.293 -5.513 -23.519 1.00 87.75 98 ARG A CA 1
ATOM 742 C C . ARG A 1 98 ? 2.705 -6.073 -23.669 1.00 87.75 98 ARG A C 1
ATOM 744 O O . ARG A 1 98 ? 3.133 -6.270 -24.798 1.00 87.75 98 ARG A O 1
ATOM 751 N N . ALA A 1 99 ? 3.392 -6.381 -22.572 1.00 85.44 99 ALA A N 1
ATOM 752 C CA . ALA A 1 99 ? 4.729 -6.970 -22.604 1.00 85.44 99 ALA A CA 1
ATOM 753 C C . ALA A 1 99 ? 4.759 -8.370 -23.250 1.00 85.44 99 ALA A C 1
ATOM 755 O O . ALA A 1 99 ? 5.781 -8.763 -23.810 1.00 85.44 99 ALA A O 1
ATOM 756 N N . PHE A 1 100 ? 3.651 -9.118 -23.195 1.00 85.69 100 PHE A N 1
ATOM 757 C CA . PHE A 1 100 ? 3.523 -10.409 -23.878 1.00 85.69 100 PHE A CA 1
ATOM 758 C C . PHE A 1 100 ? 3.185 -10.273 -25.366 1.00 85.69 100 PHE A C 1
ATOM 760 O O . PHE A 1 100 ? 3.730 -11.022 -26.175 1.00 85.69 100 PHE A O 1
ATOM 767 N N . PHE A 1 101 ? 2.296 -9.344 -25.730 1.00 89.06 101 PHE A N 1
ATOM 768 C CA . PHE A 1 101 ? 1.769 -9.240 -27.096 1.00 89.06 101 PHE A CA 1
ATOM 769 C C . PHE A 1 101 ? 2.500 -8.240 -28.000 1.00 89.06 101 PHE A C 1
ATOM 771 O O . PHE A 1 101 ? 2.272 -8.267 -29.207 1.00 89.06 101 PHE A O 1
ATOM 778 N N . HIS A 1 102 ? 3.295 -7.311 -27.468 1.00 86.62 102 HIS A N 1
ATOM 779 C CA . HIS A 1 102 ? 3.976 -6.270 -28.249 1.00 86.62 102 HIS A CA 1
ATOM 780 C C . HIS A 1 102 ? 5.488 -6.261 -27.999 1.00 86.62 102 HIS A C 1
ATOM 782 O O . HIS A 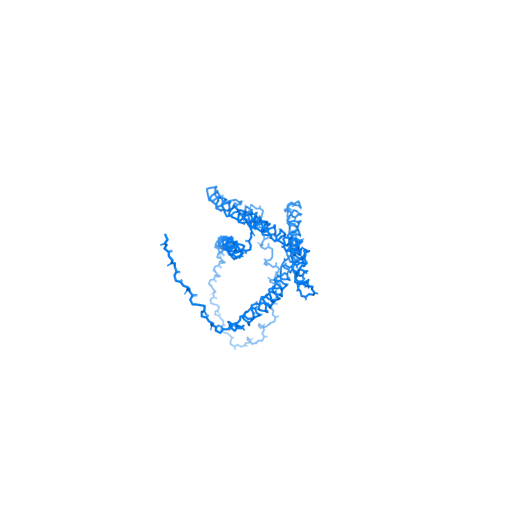1 102 ? 5.977 -6.709 -26.961 1.00 86.62 102 HIS A O 1
ATOM 788 N N . SER A 1 103 ? 6.231 -5.753 -28.985 1.00 80.38 103 SER A N 1
ATOM 789 C CA . SER A 1 103 ? 7.689 -5.637 -28.934 1.00 80.38 103 SER A CA 1
ATOM 790 C C . SER A 1 103 ? 8.121 -4.621 -27.856 1.00 80.38 103 SER A C 1
ATOM 792 O O . SER A 1 103 ? 7.478 -3.581 -27.706 1.00 80.38 103 SER A O 1
ATOM 794 N N . PRO A 1 104 ? 9.209 -4.871 -27.102 1.00 69.31 104 PRO A N 1
ATOM 795 C CA . PRO A 1 104 ? 9.626 -4.074 -25.936 1.00 69.31 104 PRO A CA 1
ATOM 796 C C . PRO A 1 104 ? 10.036 -2.612 -26.213 1.00 69.31 104 PRO A C 1
ATOM 798 O O . PRO A 1 104 ? 10.402 -1.895 -25.278 1.00 69.31 104 PRO A O 1
ATOM 801 N N . GLU A 1 105 ? 9.991 -2.142 -27.460 1.00 79.75 105 GLU A N 1
ATOM 802 C CA . GLU A 1 105 ? 10.416 -0.785 -27.832 1.00 79.75 105 GLU A CA 1
ATOM 803 C C . GLU A 1 105 ? 9.320 0.284 -27.708 1.00 79.75 105 GLU A C 1
ATOM 805 O O . GLU A 1 105 ? 9.577 1.477 -27.902 1.00 79.75 105 GLU A O 1
ATOM 810 N N . ASP A 1 106 ? 8.112 -0.103 -27.302 1.00 85.00 106 ASP A N 1
ATOM 811 C CA . ASP A 1 106 ? 6.990 0.821 -27.195 1.00 85.00 106 ASP A CA 1
ATOM 812 C C . ASP A 1 106 ? 7.231 1.882 -26.108 1.00 85.00 106 ASP A C 1
ATOM 814 O O . ASP A 1 106 ? 7.200 1.621 -24.901 1.00 85.00 106 ASP A O 1
ATOM 818 N N . ARG A 1 107 ? 7.394 3.145 -26.532 1.00 86.25 107 ARG A N 1
ATOM 819 C CA . ARG A 1 107 ? 7.466 4.319 -25.634 1.00 86.25 107 ARG A CA 1
ATOM 820 C C . ARG A 1 107 ? 6.282 4.377 -24.661 1.00 86.25 107 ARG A C 1
ATOM 822 O O . ARG A 1 107 ? 6.438 4.838 -23.530 1.00 86.25 107 ARG A O 1
ATOM 829 N N . LEU A 1 108 ? 5.122 3.872 -25.086 1.00 85.75 108 LEU A N 1
ATOM 830 C CA . LEU A 1 108 ? 3.916 3.760 -24.269 1.00 85.75 108 LEU A CA 1
ATOM 831 C C . LEU A 1 108 ? 4.151 2.881 -23.030 1.00 85.75 108 LEU A C 1
ATOM 833 O O . LEU A 1 108 ? 3.742 3.263 -21.939 1.00 85.75 108 LEU A O 1
ATOM 837 N N . LEU A 1 109 ? 4.855 1.751 -23.171 1.00 84.62 109 LEU A N 1
ATOM 838 C CA . LEU A 1 109 ? 5.138 0.820 -22.074 1.00 84.62 109 LEU A CA 1
ATOM 839 C C . LEU A 1 109 ? 5.975 1.496 -20.976 1.00 84.62 109 LEU A C 1
ATOM 841 O O . LEU A 1 109 ? 5.704 1.327 -19.789 1.00 84.62 109 LEU A O 1
ATOM 845 N N . LYS A 1 110 ? 6.947 2.331 -21.372 1.00 83.81 110 LYS A N 1
ATOM 846 C CA . LYS A 1 110 ? 7.766 3.117 -20.434 1.00 83.81 110 LYS A CA 1
ATOM 847 C C . LYS A 1 110 ? 6.934 4.150 -19.669 1.00 83.81 110 LYS A C 1
ATOM 849 O O . LYS A 1 110 ? 7.136 4.323 -18.470 1.00 83.81 110 LYS A O 1
ATOM 854 N N . LEU A 1 111 ? 6.000 4.825 -20.343 1.00 85.88 111 LEU A N 1
ATOM 855 C CA . LEU A 1 111 ? 5.092 5.785 -19.702 1.00 85.88 111 LEU A CA 1
ATOM 856 C C . LEU A 1 111 ? 4.105 5.087 -18.755 1.00 85.88 111 LEU A C 1
ATOM 858 O O . LEU A 1 111 ? 3.922 5.537 -17.626 1.00 85.88 111 LEU A O 1
ATOM 862 N N . LEU A 1 112 ? 3.532 3.958 -19.179 1.00 86.81 112 LEU A N 1
ATOM 863 C CA . LEU A 1 112 ? 2.643 3.122 -18.366 1.00 86.81 112 LEU A CA 1
ATOM 864 C C . LEU A 1 112 ? 3.343 2.601 -17.106 1.00 86.81 112 LEU A C 1
ATOM 866 O O . LEU A 1 112 ? 2.772 2.681 -16.021 1.00 86.81 112 LEU A O 1
ATOM 870 N N . GLY A 1 113 ? 4.593 2.139 -17.228 1.00 84.31 113 GLY A N 1
ATOM 871 C CA . GLY A 1 113 ? 5.397 1.685 -16.090 1.00 84.31 113 GLY A CA 1
ATOM 872 C C . GLY A 1 113 ? 5.570 2.759 -15.017 1.00 84.31 113 GLY A C 1
ATOM 873 O O . GLY A 1 113 ? 5.391 2.482 -13.834 1.00 84.31 113 GLY A O 1
ATOM 874 N N . LYS A 1 114 ? 5.824 4.009 -15.423 1.00 86.56 114 LYS A N 1
ATOM 875 C CA . LYS A 1 114 ? 5.897 5.147 -14.492 1.00 86.56 114 LYS A CA 1
ATOM 876 C C . LYS A 1 114 ? 4.530 5.486 -13.887 1.00 86.56 114 LYS A C 1
ATOM 878 O O . LYS A 1 114 ? 4.447 5.801 -12.703 1.00 86.56 114 LYS A O 1
ATOM 883 N N . ALA A 1 115 ? 3.458 5.388 -14.674 1.00 87.75 115 ALA A N 1
ATOM 884 C CA . ALA A 1 115 ? 2.103 5.694 -14.221 1.00 87.75 115 ALA A CA 1
ATOM 885 C C . ALA A 1 115 ? 1.579 4.713 -13.156 1.00 87.75 115 ALA A C 1
ATOM 887 O O . ALA A 1 115 ? 0.835 5.137 -12.279 1.00 87.75 115 ALA A O 1
ATOM 888 N N . VAL A 1 116 ? 1.984 3.435 -13.185 1.00 87.81 116 VAL A N 1
ATOM 889 C CA . VAL A 1 116 ? 1.577 2.416 -12.189 1.00 87.81 116 VAL A CA 1
ATOM 890 C C . VAL A 1 116 ? 2.078 2.711 -10.783 1.00 87.81 116 VAL A C 1
ATOM 892 O O . VAL A 1 116 ? 1.413 2.391 -9.796 1.00 87.81 116 VAL A O 1
ATOM 895 N N . VAL A 1 117 ? 3.241 3.343 -10.678 1.00 86.69 117 VAL A N 1
ATOM 896 C CA . VAL A 1 117 ? 3.882 3.596 -9.389 1.00 86.69 117 VAL A CA 1
ATOM 897 C C . VAL A 1 117 ? 3.104 4.604 -8.550 1.00 86.69 117 VAL A C 1
ATOM 899 O O . VAL A 1 117 ? 3.026 4.460 -7.331 1.00 86.69 117 VAL A O 1
ATOM 902 N N . ILE A 1 118 ? 2.465 5.587 -9.185 1.00 88.94 118 ILE A N 1
ATOM 903 C CA . ILE A 1 118 ? 1.758 6.654 -8.471 1.00 88.94 118 ILE A CA 1
ATOM 904 C C . ILE A 1 118 ? 0.551 6.104 -7.681 1.00 88.94 118 ILE A C 1
ATOM 906 O O . ILE A 1 118 ? 0.503 6.332 -6.469 1.00 88.94 118 ILE A O 1
ATOM 910 N N . PRO A 1 119 ? -0.395 5.343 -8.277 1.00 89.31 119 PRO A N 1
ATOM 911 C CA . PRO A 1 119 ? -1.492 4.731 -7.529 1.00 89.31 119 PRO A CA 1
ATOM 912 C C . PRO A 1 119 ? -1.023 3.803 -6.413 1.00 89.31 119 PRO A C 1
ATOM 914 O O . PRO A 1 119 ? -1.648 3.776 -5.356 1.00 89.31 119 PRO A O 1
ATOM 917 N N . TYR A 1 120 ? 0.074 3.071 -6.625 1.00 86.44 120 TYR A N 1
ATOM 918 C CA . TYR A 1 120 ? 0.629 2.172 -5.618 1.00 86.44 120 TYR A CA 1
ATOM 919 C C . TYR A 1 120 ? 1.125 2.934 -4.383 1.00 86.44 120 TYR A C 1
ATOM 921 O O . TYR A 1 120 ? 0.745 2.607 -3.259 1.00 86.44 120 TYR A O 1
ATOM 929 N N . ILE A 1 121 ? 1.912 3.995 -4.582 1.00 89.50 121 ILE A N 1
ATOM 930 C CA . ILE A 1 121 ? 2.425 4.826 -3.483 1.00 89.50 121 ILE A CA 1
ATOM 931 C C . ILE A 1 121 ? 1.280 5.531 -2.759 1.00 89.50 121 ILE A C 1
ATOM 933 O O . ILE A 1 121 ? 1.228 5.518 -1.531 1.00 89.50 121 ILE A O 1
ATOM 937 N N . LEU A 1 122 ? 0.323 6.087 -3.507 1.00 89.50 122 LEU A N 1
ATOM 938 C CA . LEU A 1 122 ? -0.850 6.735 -2.923 1.00 89.50 122 LEU A CA 1
ATOM 939 C C . LEU A 1 122 ? -1.706 5.756 -2.115 1.00 89.50 122 LEU A C 1
ATOM 941 O O . LEU A 1 122 ? -2.170 6.110 -1.033 1.00 89.50 122 LEU A O 1
ATOM 945 N N . ALA A 1 123 ? -1.894 4.526 -2.601 1.00 88.69 123 ALA A N 1
ATOM 946 C CA . ALA A 1 123 ? -2.580 3.484 -1.847 1.00 88.69 123 ALA A CA 1
ATOM 947 C C . ALA A 1 123 ? -1.798 3.118 -0.575 1.00 88.69 123 ALA A C 1
ATOM 949 O O . ALA A 1 123 ? -2.399 3.011 0.490 1.00 88.69 123 ALA A O 1
ATOM 950 N N . SER A 1 124 ? -0.469 2.999 -0.642 1.00 86.38 124 SER A N 1
ATOM 951 C CA . SER A 1 124 ? 0.357 2.740 0.546 1.00 86.38 124 SER A CA 1
ATOM 952 C C . SER A 1 124 ? 0.201 3.845 1.595 1.00 86.38 124 SER A C 1
ATOM 954 O O . SER A 1 124 ? -0.128 3.561 2.743 1.00 86.38 124 SER A O 1
ATOM 956 N N . TRP A 1 125 ? 0.340 5.113 1.199 1.00 90.44 125 TRP A N 1
ATOM 957 C CA . TRP A 1 125 ? 0.166 6.255 2.105 1.00 90.44 125 TRP A CA 1
ATOM 958 C C . TRP A 1 125 ? -1.248 6.350 2.663 1.00 90.44 125 TRP A C 1
ATOM 960 O O . TRP A 1 125 ? -1.446 6.682 3.832 1.00 90.44 125 TRP A O 1
ATOM 970 N N . GLY A 1 126 ? -2.243 6.039 1.832 1.00 88.56 126 GLY A N 1
ATOM 971 C CA . GLY A 1 126 ? -3.620 5.924 2.270 1.00 88.56 126 GLY A CA 1
ATOM 972 C C . GLY A 1 126 ? -3.737 4.910 3.403 1.00 88.56 126 GLY A C 1
ATOM 973 O O . GLY A 1 126 ? -4.258 5.259 4.466 1.00 88.56 126 GLY A O 1
ATOM 974 N N . ALA A 1 127 ? -3.232 3.690 3.206 1.00 86.81 127 ALA A N 1
ATOM 975 C CA . ALA A 1 127 ? -3.293 2.617 4.196 1.00 86.81 127 ALA A CA 1
ATOM 976 C C . ALA A 1 127 ? -2.651 3.026 5.532 1.00 86.81 127 ALA A C 1
ATOM 978 O O . ALA A 1 127 ? -3.272 2.843 6.585 1.00 86.81 127 ALA A O 1
ATOM 979 N N . ASP A 1 128 ? -1.480 3.664 5.486 1.00 86.94 128 ASP A N 1
ATOM 980 C CA . ASP A 1 128 ? -0.800 4.204 6.669 1.00 86.94 128 ASP A CA 1
ATOM 981 C C . ASP A 1 128 ? -1.665 5.259 7.374 1.00 86.94 128 ASP A C 1
ATOM 983 O O . ASP A 1 128 ? -1.870 5.206 8.590 1.00 86.94 128 ASP A O 1
ATOM 987 N N . GLY A 1 129 ? -2.283 6.157 6.599 1.00 88.50 129 GLY A N 1
ATOM 988 C CA . GLY A 1 129 ? -3.266 7.137 7.066 1.00 88.50 129 GLY A CA 1
ATOM 989 C C . GLY A 1 129 ? -4.392 6.519 7.899 1.00 88.50 129 GLY A C 1
ATOM 990 O O . GLY A 1 129 ? -4.752 7.027 8.964 1.00 88.50 129 GLY A O 1
ATOM 991 N N . MET A 1 130 ? -4.925 5.377 7.462 1.00 85.12 130 MET A N 1
ATOM 992 C CA . MET A 1 130 ? -5.965 4.662 8.208 1.00 85.12 130 MET A CA 1
ATOM 993 C C . MET A 1 130 ? -5.471 4.000 9.470 1.00 85.12 130 MET A C 1
ATOM 995 O O . MET A 1 130 ? -6.201 3.975 10.466 1.00 85.12 130 MET A O 1
ATOM 999 N N . MET A 1 131 ? -4.265 3.439 9.439 1.00 84.19 131 MET A N 1
ATOM 1000 C CA . MET A 1 131 ? -3.661 2.873 10.637 1.00 84.19 131 MET A CA 1
ATOM 1001 C C . MET A 1 131 ? -3.504 3.957 11.705 1.00 84.19 131 MET A C 1
ATOM 1003 O O . MET A 1 131 ? -3.900 3.748 12.853 1.00 84.19 131 MET A O 1
ATOM 1007 N N . ILE A 1 132 ? -3.048 5.149 11.314 1.00 87.19 132 ILE A N 1
ATOM 1008 C CA . ILE A 1 132 ? -2.923 6.304 12.208 1.00 87.19 132 ILE A CA 1
ATOM 1009 C C . ILE A 1 132 ? -4.276 6.733 12.754 1.00 87.19 132 ILE A C 1
ATOM 1011 O O . ILE A 1 132 ? -4.434 6.892 13.963 1.00 87.19 132 ILE A O 1
ATOM 1015 N N . TRP A 1 133 ? -5.264 6.899 11.876 1.00 87.62 133 TRP A N 1
ATOM 1016 C CA . TRP A 1 133 ? -6.607 7.306 12.269 1.00 87.62 133 TRP A CA 1
ATOM 1017 C C . TRP A 1 133 ? -7.210 6.341 13.298 1.00 87.62 133 TRP A C 1
ATOM 1019 O O . TRP A 1 133 ? -7.736 6.766 14.329 1.00 87.62 133 TRP A O 1
ATOM 1029 N N . ARG A 1 134 ? -7.071 5.028 13.065 1.00 83.69 134 ARG A N 1
ATOM 1030 C CA . ARG A 1 134 ? -7.496 3.990 14.016 1.00 83.69 134 ARG A CA 1
ATOM 1031 C C . ARG A 1 134 ? -6.744 4.085 15.339 1.00 83.69 134 ARG A C 1
ATOM 1033 O O . ARG A 1 134 ? -7.367 3.941 16.388 1.00 83.69 134 ARG A O 1
ATOM 1040 N N . CYS A 1 135 ? -5.440 4.357 15.308 1.00 82.88 135 CYS A N 1
ATOM 1041 C CA . CYS A 1 135 ? -4.657 4.588 16.517 1.00 82.88 135 CYS A CA 1
ATOM 1042 C C . CYS A 1 135 ? -5.193 5.789 17.304 1.00 82.88 135 CYS A C 1
ATOM 1044 O O . CYS A 1 135 ? -5.429 5.646 18.502 1.00 82.88 135 CYS A O 1
ATOM 1046 N N . ILE A 1 136 ? -5.441 6.927 16.647 1.00 86.50 136 ILE A N 1
ATOM 1047 C CA . ILE A 1 136 ? -5.958 8.150 17.282 1.00 86.50 136 ILE A CA 1
ATOM 1048 C C . ILE A 1 136 ? -7.295 7.877 17.973 1.00 86.50 136 ILE A C 1
ATOM 1050 O O . ILE A 1 136 ? -7.412 8.148 19.165 1.00 86.50 136 ILE A O 1
ATOM 1054 N N . ILE A 1 137 ? -8.258 7.269 17.267 1.00 84.44 137 ILE A N 1
ATOM 1055 C CA . ILE A 1 137 ? -9.565 6.923 17.852 1.00 84.44 137 ILE A CA 1
ATOM 1056 C C . ILE A 1 137 ? -9.395 5.984 19.048 1.00 84.44 137 ILE A C 1
ATOM 1058 O O . ILE A 1 137 ? -10.003 6.190 20.091 1.00 84.44 137 ILE A O 1
ATOM 1062 N N . LEU A 1 138 ? -8.539 4.965 18.934 1.00 82.25 138 LEU A N 1
ATOM 1063 C CA . LEU A 1 138 ? -8.323 4.020 20.026 1.00 82.25 138 LEU A CA 1
ATOM 1064 C C . LEU A 1 138 ? -7.653 4.687 21.241 1.00 82.25 138 LEU A C 1
ATOM 1066 O O . LEU A 1 138 ? -7.747 4.172 22.351 1.00 82.25 138 LEU A O 1
ATOM 1070 N N . TYR A 1 139 ? -6.920 5.790 21.060 1.00 84.31 139 TYR A N 1
ATOM 1071 C CA . TYR A 1 139 ? -6.238 6.527 22.131 1.00 84.31 139 TYR A CA 1
ATOM 1072 C C . TYR A 1 139 ? -7.096 7.591 22.835 1.00 84.31 139 TYR A C 1
ATOM 1074 O O . TYR A 1 139 ? -6.611 8.158 23.819 1.00 84.31 139 TYR A O 1
ATOM 1082 N N . GLU A 1 140 ? -8.348 7.823 22.425 1.00 86.19 140 GLU A N 1
ATOM 1083 C CA . GLU A 1 140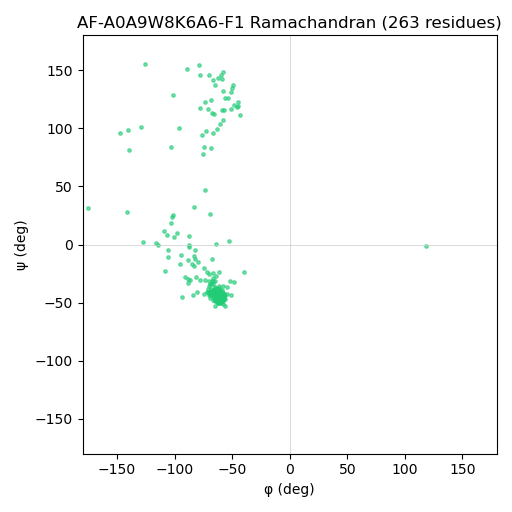 ? -9.277 8.664 23.192 1.00 86.19 140 GLU A CA 1
ATOM 1084 C C . GLU A 1 140 ? -9.491 8.045 24.591 1.00 86.19 140 GLU A C 1
ATOM 1086 O O . GLU A 1 140 ? -10.151 7.021 24.740 1.00 86.19 140 GLU A O 1
ATOM 1091 N N . GLY A 1 141 ? -8.867 8.625 25.626 1.00 85.50 141 GLY A N 1
ATOM 1092 C CA . GLY A 1 141 ? -9.020 8.205 27.030 1.00 85.50 141 GLY A CA 1
ATOM 1093 C C . GLY A 1 141 ? -7.752 7.719 27.749 1.00 85.50 141 GLY A C 1
ATOM 1094 O O . GLY A 1 141 ? -7.813 7.391 28.932 1.00 85.50 141 GLY A O 1
ATOM 1095 N N . ILE A 1 142 ? -6.587 7.678 27.089 1.00 89.38 142 ILE A N 1
ATOM 1096 C CA . ILE A 1 142 ? -5.309 7.346 27.753 1.00 89.38 142 ILE A CA 1
ATOM 1097 C C . ILE A 1 142 ? -4.625 8.604 28.318 1.00 89.38 142 ILE A C 1
ATOM 1099 O O . ILE A 1 142 ? -4.770 9.703 27.791 1.00 89.38 142 ILE A O 1
ATOM 1103 N N . ALA A 1 143 ? -3.841 8.438 29.394 1.00 92.50 143 ALA A N 1
ATOM 1104 C CA . ALA A 1 143 ? -3.024 9.497 29.986 1.00 92.50 143 ALA A CA 1
ATOM 1105 C C . ALA A 1 143 ? -2.152 10.228 28.942 1.00 92.50 143 ALA A C 1
ATOM 1107 O O . ALA A 1 143 ? -1.461 9.602 28.129 1.00 92.50 143 ALA A O 1
ATOM 1108 N N . ARG A 1 144 ? -2.143 11.564 29.029 1.00 92.19 144 ARG A N 1
ATOM 1109 C CA . ARG A 1 144 ? -1.600 12.483 28.014 1.00 92.19 144 ARG A CA 1
ATOM 1110 C C . ARG A 1 144 ? -0.140 12.204 27.632 1.00 92.19 144 ARG A C 1
ATOM 1112 O O . ARG A 1 144 ? 0.204 12.266 26.458 1.00 92.19 144 ARG A O 1
ATOM 1119 N N . ASN A 1 145 ? 0.699 11.800 28.587 1.00 92.31 145 ASN A N 1
ATOM 1120 C CA . ASN A 1 145 ? 2.124 11.544 28.330 1.00 92.31 145 ASN A CA 1
ATOM 1121 C C . ASN A 1 145 ? 2.357 10.318 27.432 1.00 92.31 145 ASN A C 1
ATOM 1123 O O . ASN A 1 145 ? 3.172 10.371 26.514 1.00 92.31 145 ASN A O 1
ATOM 1127 N N . ARG A 1 146 ? 1.617 9.222 27.653 1.00 88.38 146 ARG A N 1
ATOM 1128 C CA . ARG A 1 146 ? 1.728 8.014 26.813 1.00 88.38 146 ARG A CA 1
ATOM 1129 C C . ARG A 1 146 ? 1.163 8.258 25.421 1.00 88.38 146 ARG A C 1
ATOM 1131 O O . ARG A 1 146 ? 1.713 7.752 24.450 1.00 88.38 146 ARG A O 1
ATOM 1138 N N . PHE A 1 147 ? 0.095 9.052 25.339 1.00 89.12 147 PHE A N 1
ATOM 1139 C CA . PHE A 1 147 ? -0.480 9.471 24.068 1.00 89.12 147 PHE A CA 1
ATOM 1140 C C . PHE A 1 147 ? 0.518 10.276 23.232 1.00 89.12 147 PHE A C 1
ATOM 1142 O O . PHE A 1 147 ? 0.754 9.928 22.080 1.00 89.12 147 PHE A O 1
ATOM 1149 N N . ASN A 1 148 ? 1.167 11.281 23.827 1.00 92.25 148 ASN A N 1
ATOM 1150 C CA . ASN A 1 148 ? 2.160 12.101 23.133 1.00 92.25 148 ASN A CA 1
ATOM 1151 C C . ASN A 1 148 ? 3.358 11.273 22.647 1.00 92.25 148 ASN A C 1
ATOM 1153 O O . ASN A 1 148 ? 3.792 11.448 21.512 1.00 92.25 148 ASN A O 1
ATOM 1157 N N . PHE A 1 149 ? 3.864 10.345 23.469 1.00 92.50 149 PHE A N 1
ATOM 1158 C CA . PHE A 1 149 ? 4.955 9.451 23.066 1.00 92.50 149 PHE A CA 1
ATOM 1159 C C . PHE A 1 149 ? 4.575 8.601 21.846 1.00 92.50 149 PHE A C 1
ATOM 1161 O O . PHE A 1 149 ? 5.326 8.522 20.876 1.00 92.50 149 PHE A O 1
ATOM 1168 N N . LEU A 1 150 ? 3.381 8.006 21.864 1.00 87.62 150 LEU A N 1
ATOM 1169 C CA . LEU A 1 150 ? 2.889 7.204 20.749 1.00 87.62 150 LEU A CA 1
ATOM 1170 C C . LEU A 1 150 ? 2.620 8.025 19.500 1.00 87.62 150 LEU A C 1
ATOM 1172 O O . LEU A 1 150 ? 2.938 7.566 18.411 1.00 87.62 150 LEU A O 1
ATOM 1176 N N . LEU A 1 151 ? 2.069 9.227 19.648 1.00 90.06 151 LEU A N 1
ATOM 1177 C CA . LEU A 1 151 ? 1.855 10.134 18.530 1.00 90.06 151 LEU A CA 1
ATOM 1178 C C . LEU A 1 151 ? 3.188 10.571 17.910 1.00 90.06 151 LEU A C 1
ATOM 1180 O O . LEU A 1 151 ? 3.287 10.639 16.691 1.00 90.06 151 LEU A O 1
ATOM 1184 N N . GLY A 1 152 ? 4.221 10.792 18.729 1.00 93.81 152 GLY A N 1
ATOM 1185 C CA . GLY A 1 152 ? 5.581 11.069 18.265 1.00 93.81 152 GLY A CA 1
ATOM 1186 C C . GLY A 1 152 ? 6.187 9.898 17.491 1.00 93.81 152 GLY A C 1
ATOM 1187 O O . GLY A 1 152 ? 6.666 10.087 16.377 1.00 93.81 152 GLY A O 1
ATOM 1188 N N . LEU A 1 153 ? 6.104 8.677 18.035 1.00 89.31 153 LEU A N 1
ATOM 1189 C CA . LEU A 1 153 ? 6.583 7.466 17.358 1.00 89.31 153 LEU A CA 1
ATOM 1190 C C . LEU A 1 153 ? 5.848 7.230 16.030 1.00 89.31 153 LEU A C 1
ATOM 1192 O O . LEU A 1 153 ? 6.470 6.958 15.006 1.00 89.31 153 LEU A O 1
ATOM 1196 N N . LEU A 1 154 ? 4.523 7.361 16.048 1.00 88.12 154 LEU A N 1
ATOM 1197 C CA . LEU A 1 154 ? 3.668 7.201 14.879 1.00 88.12 154 LEU A CA 1
ATOM 1198 C C . LEU A 1 154 ? 3.970 8.274 13.827 1.00 88.12 154 LEU A C 1
ATOM 1200 O O . LEU A 1 154 ? 4.105 7.953 12.653 1.00 88.12 154 LEU A O 1
ATOM 1204 N N . GLY A 1 155 ? 4.155 9.527 14.247 1.00 90.88 155 GLY A N 1
ATOM 1205 C CA . GLY A 1 155 ? 4.572 10.621 13.374 1.00 90.88 155 GLY A CA 1
ATOM 1206 C C . GLY A 1 155 ? 5.936 10.368 12.730 1.00 90.88 155 GLY A C 1
ATOM 1207 O O . GLY A 1 155 ? 6.088 10.583 11.531 1.00 90.88 155 GLY A O 1
ATOM 1208 N N . LEU A 1 156 ? 6.903 9.839 13.485 1.00 91.06 156 LEU A N 1
ATOM 1209 C CA . LEU A 1 156 ? 8.219 9.482 12.953 1.00 91.06 156 LEU A CA 1
ATOM 1210 C C . LEU A 1 156 ? 8.125 8.383 11.886 1.00 91.06 156 LEU A C 1
ATOM 1212 O O . LEU A 1 156 ? 8.727 8.510 10.823 1.00 91.06 156 LEU A O 1
ATOM 1216 N N . LEU A 1 157 ? 7.340 7.331 12.141 1.00 87.56 157 LEU A N 1
ATOM 1217 C CA . LEU A 1 157 ? 7.114 6.257 11.169 1.00 87.56 157 LEU A CA 1
ATOM 1218 C C . LEU A 1 157 ? 6.446 6.779 9.887 1.00 87.56 157 LEU A C 1
ATOM 1220 O O . LEU A 1 157 ? 6.800 6.353 8.793 1.00 87.56 157 LEU A O 1
ATOM 1224 N N . VAL A 1 158 ? 5.520 7.731 10.009 1.00 89.94 158 VAL A N 1
ATOM 1225 C CA . VAL A 1 158 ? 4.842 8.357 8.863 1.00 89.94 158 VAL A CA 1
ATOM 1226 C C . VAL A 1 158 ? 5.788 9.226 8.059 1.00 89.94 158 VAL A C 1
ATOM 1228 O O . VAL A 1 158 ? 5.775 9.162 6.835 1.00 89.94 158 VAL A O 1
ATOM 1231 N N . LEU A 1 159 ? 6.637 10.010 8.723 1.00 91.62 159 LEU A N 1
ATOM 1232 C CA . LEU A 1 159 ? 7.669 10.788 8.043 1.00 91.62 159 LEU A CA 1
ATOM 1233 C C . LEU A 1 159 ? 8.652 9.878 7.303 1.00 91.62 159 LEU A C 1
ATOM 1235 O O . LEU A 1 159 ? 9.012 10.178 6.168 1.00 91.62 159 LEU A O 1
ATOM 1239 N N . ALA A 1 160 ? 9.035 8.746 7.900 1.00 89.56 160 ALA A N 1
ATOM 1240 C CA . ALA A 1 160 ? 9.869 7.750 7.238 1.00 89.56 160 ALA A CA 1
ATOM 1241 C C . ALA A 1 160 ? 9.162 7.130 6.018 1.00 89.56 160 ALA A C 1
ATOM 1243 O O . ALA A 1 160 ? 9.758 7.048 4.944 1.00 89.56 160 ALA A O 1
ATOM 1244 N N . ALA A 1 161 ? 7.884 6.758 6.145 1.00 88.19 161 ALA A N 1
ATOM 1245 C CA . ALA A 1 161 ? 7.094 6.191 5.052 1.00 88.19 161 ALA A CA 1
ATOM 1246 C C . ALA A 1 161 ? 6.877 7.197 3.904 1.00 88.19 161 ALA A C 1
ATOM 1248 O O . ALA A 1 161 ? 7.141 6.877 2.742 1.00 88.19 161 ALA A O 1
ATOM 1249 N N . LEU A 1 162 ? 6.488 8.438 4.214 1.00 90.75 162 LEU A N 1
ATOM 1250 C CA . LEU A 1 162 ? 6.345 9.519 3.234 1.00 90.75 162 LEU A CA 1
ATOM 1251 C C . LEU A 1 162 ? 7.678 9.834 2.556 1.00 90.75 162 LEU A C 1
ATOM 1253 O O . LEU A 1 162 ? 7.741 9.880 1.330 1.00 90.75 162 LEU A O 1
ATOM 1257 N N . GLY A 1 163 ? 8.749 9.983 3.340 1.00 91.00 163 GLY A N 1
ATOM 1258 C CA . GLY A 1 163 ? 10.095 10.215 2.827 1.00 91.00 163 GLY A CA 1
ATOM 1259 C C . GLY A 1 163 ? 10.537 9.104 1.878 1.00 91.00 163 GLY A C 1
ATOM 1260 O O . GLY A 1 163 ? 10.993 9.392 0.775 1.00 91.00 163 GLY A O 1
ATOM 1261 N N . SER A 1 164 ? 10.316 7.839 2.250 1.00 88.75 164 SER A N 1
ATOM 1262 C CA . SER A 1 164 ? 10.647 6.692 1.398 1.00 88.75 164 SER A CA 1
ATOM 1263 C C . SER A 1 164 ? 9.868 6.693 0.077 1.00 88.75 164 SER A C 1
ATOM 1265 O O . SER A 1 164 ? 10.459 6.457 -0.974 1.00 88.75 164 SER A O 1
ATOM 1267 N N . GLY A 1 165 ? 8.576 7.042 0.097 1.00 88.19 165 GLY A N 1
ATOM 1268 C CA . GLY A 1 165 ? 7.756 7.144 -1.112 1.00 88.19 165 GLY A CA 1
ATOM 1269 C C . GLY A 1 165 ? 8.165 8.311 -2.015 1.00 88.19 165 GLY A C 1
ATOM 1270 O O . GLY A 1 165 ? 8.226 8.150 -3.231 1.00 88.19 165 GLY A O 1
ATOM 1271 N N . ILE A 1 166 ? 8.504 9.469 -1.440 1.00 91.38 166 ILE A N 1
ATOM 1272 C CA . ILE A 1 166 ? 8.990 10.631 -2.203 1.00 91.38 166 ILE A CA 1
ATOM 1273 C C . ILE A 1 166 ? 10.332 10.306 -2.860 1.00 91.38 166 ILE A C 1
ATOM 1275 O O . ILE A 1 166 ? 10.491 10.534 -4.057 1.00 91.38 166 ILE A O 1
ATOM 1279 N N . VAL A 1 167 ? 11.272 9.725 -2.108 1.00 89.56 167 VAL A N 1
ATOM 1280 C CA . VAL A 1 167 ? 12.563 9.273 -2.647 1.00 89.56 167 VAL A CA 1
ATOM 1281 C C . VAL A 1 167 ? 12.342 8.261 -3.771 1.00 89.56 167 VAL A C 1
ATOM 1283 O O . VAL A 1 167 ? 12.967 8.383 -4.819 1.00 89.56 167 VAL A O 1
ATOM 1286 N N . PHE A 1 168 ? 11.402 7.324 -3.617 1.00 86.69 168 PHE A N 1
ATOM 1287 C CA . PHE A 1 168 ? 11.053 6.372 -4.674 1.00 86.69 168 PHE A CA 1
ATOM 1288 C C . PHE A 1 168 ? 10.563 7.068 -5.955 1.00 86.69 168 PHE A C 1
ATOM 1290 O O . PHE A 1 168 ? 10.982 6.704 -7.054 1.00 86.69 168 PHE A O 1
ATOM 1297 N N . ILE A 1 169 ? 9.710 8.090 -5.828 1.00 88.50 169 ILE A N 1
ATOM 1298 C CA . ILE A 1 169 ? 9.230 8.884 -6.969 1.00 88.50 169 ILE A CA 1
ATOM 1299 C C . ILE A 1 169 ? 10.393 9.628 -7.630 1.00 88.50 169 ILE A C 1
ATOM 1301 O O . ILE A 1 169 ? 10.556 9.556 -8.841 1.00 88.50 169 ILE A O 1
ATOM 1305 N N . VAL A 1 170 ? 11.239 10.317 -6.869 1.00 89.38 170 VAL A N 1
ATOM 1306 C CA . VAL A 1 170 ? 12.384 11.038 -7.450 1.00 89.38 170 VAL A CA 1
ATOM 1307 C C . VAL A 1 170 ? 13.295 10.069 -8.211 1.00 89.38 170 VAL A C 1
ATOM 1309 O O . VAL A 1 170 ? 13.613 10.293 -9.379 1.00 89.38 170 VAL A O 1
ATOM 1312 N N . LEU A 1 171 ? 13.608 8.921 -7.605 1.00 86.75 171 LEU A N 1
ATOM 1313 C CA . LEU A 1 171 ? 14.458 7.906 -8.221 1.00 86.75 171 LEU A CA 1
ATOM 1314 C C . LEU A 1 171 ? 13.871 7.348 -9.524 1.00 86.75 171 LEU A C 1
ATOM 1316 O O . LEU A 1 171 ? 14.619 7.169 -10.487 1.00 86.75 171 LEU A O 1
ATOM 1320 N N . ILE A 1 172 ? 12.553 7.116 -9.598 1.00 84.19 172 ILE A N 1
ATOM 1321 C CA . ILE A 1 172 ? 11.932 6.570 -10.815 1.00 84.19 172 ILE A CA 1
ATOM 1322 C C . ILE A 1 172 ? 11.908 7.564 -11.983 1.00 84.19 172 ILE A C 1
ATOM 1324 O O . ILE A 1 172 ? 11.857 7.157 -13.151 1.00 84.19 172 ILE A O 1
ATOM 1328 N N . PHE A 1 173 ? 11.926 8.865 -11.691 1.00 85.62 173 PHE A N 1
ATOM 1329 C CA . PHE A 1 173 ? 11.940 9.901 -12.719 1.00 85.62 173 PHE A CA 1
ATOM 1330 C C . PHE A 1 173 ? 13.352 10.276 -13.168 1.00 85.62 173 PHE A C 1
ATOM 1332 O O . PHE A 1 173 ? 13.521 10.569 -14.352 1.00 85.62 173 PHE A O 1
ATOM 1339 N N . GLU A 1 174 ? 14.334 10.227 -12.269 1.00 86.00 174 GLU A N 1
ATOM 1340 C CA . GLU A 1 174 ? 15.629 10.881 -12.474 1.00 86.00 174 GLU A CA 1
ATOM 1341 C C . GLU A 1 174 ? 16.796 9.917 -12.738 1.00 86.00 174 GLU A C 1
ATOM 1343 O O . GLU A 1 174 ? 17.778 10.318 -13.357 1.00 86.00 174 GLU A O 1
ATOM 1348 N N . THR A 1 175 ? 16.719 8.642 -12.325 1.00 74.56 175 THR A N 1
ATOM 1349 C CA . THR A 1 175 ? 17.932 7.801 -12.289 1.00 74.56 175 THR A CA 1
ATOM 1350 C C . THR A 1 175 ? 18.075 6.827 -13.462 1.00 74.56 175 THR A C 1
ATOM 1352 O O . THR A 1 175 ? 17.195 6.014 -13.748 1.00 74.56 175 THR A O 1
ATOM 1355 N N . GLU A 1 176 ? 19.247 6.871 -14.102 1.00 66.56 176 GLU A N 1
ATOM 1356 C CA . GLU A 1 176 ? 19.742 5.880 -15.064 1.00 66.56 176 GLU A CA 1
ATOM 1357 C C . GLU A 1 176 ? 19.846 4.475 -14.421 1.00 66.56 176 GLU A C 1
ATOM 1359 O O . GLU A 1 176 ? 20.142 4.322 -13.233 1.00 66.56 176 GLU A O 1
ATOM 1364 N N . ARG A 1 177 ? 19.592 3.438 -15.232 1.00 66.00 177 ARG A N 1
ATOM 1365 C CA . ARG A 1 177 ? 19.198 2.044 -14.895 1.00 66.00 177 ARG A CA 1
ATOM 1366 C C . ARG A 1 177 ? 19.853 1.329 -13.693 1.00 66.00 177 ARG A C 1
ATOM 1368 O O . ARG A 1 177 ? 19.259 0.378 -13.197 1.00 66.00 177 ARG A O 1
ATOM 1375 N N . LEU A 1 178 ? 21.047 1.708 -13.242 1.00 63.59 178 LEU A N 1
ATOM 1376 C CA . LEU A 1 178 ? 21.826 0.939 -12.256 1.00 63.59 178 LEU A CA 1
ATOM 1377 C C . LEU A 1 178 ? 21.439 1.210 -10.798 1.00 63.59 178 LEU A C 1
ATOM 1379 O O . LEU A 1 178 ? 21.290 0.263 -10.028 1.00 63.59 178 LEU A O 1
ATOM 1383 N N . ALA A 1 179 ? 21.221 2.468 -10.408 1.00 66.50 179 ALA A N 1
ATOM 1384 C CA . ALA A 1 179 ? 20.789 2.759 -9.038 1.00 66.50 179 ALA A CA 1
ATOM 1385 C C . ALA A 1 179 ? 19.346 2.282 -8.798 1.00 66.50 179 ALA A C 1
ATOM 1387 O O . ALA A 1 179 ? 19.013 1.823 -7.705 1.00 66.50 179 ALA A O 1
ATOM 1388 N N . ALA A 1 180 ? 18.512 2.313 -9.843 1.00 70.12 180 ALA A N 1
ATOM 1389 C CA . ALA A 1 180 ? 17.118 1.891 -9.783 1.00 70.12 180 ALA A CA 1
ATOM 1390 C C . ALA A 1 180 ? 16.963 0.457 -9.246 1.00 70.12 180 ALA A C 1
ATOM 1392 O O . ALA A 1 180 ? 16.119 0.229 -8.387 1.00 70.12 180 ALA A O 1
ATOM 1393 N N . SER A 1 181 ? 17.808 -0.494 -9.663 1.00 75.00 181 SER A N 1
ATOM 1394 C CA . SER A 1 181 ? 17.681 -1.897 -9.236 1.00 75.00 181 SER A CA 1
ATOM 1395 C C . SER A 1 181 ? 17.892 -2.105 -7.734 1.00 75.00 181 SER A C 1
ATOM 1397 O O . SER A 1 181 ? 17.148 -2.860 -7.114 1.00 75.00 181 SER A O 1
ATOM 1399 N N . ILE A 1 182 ? 18.870 -1.427 -7.123 1.00 78.69 182 ILE A N 1
ATOM 1400 C CA . ILE A 1 182 ? 19.140 -1.566 -5.682 1.00 78.69 182 ILE A CA 1
ATOM 1401 C C . ILE A 1 182 ? 17.998 -0.939 -4.872 1.00 78.69 182 ILE A C 1
ATOM 1403 O O . ILE A 1 182 ? 17.467 -1.553 -3.942 1.00 78.69 182 ILE A O 1
ATOM 1407 N N . PHE A 1 183 ? 17.569 0.265 -5.253 1.00 79.19 183 PHE A N 1
ATOM 1408 C CA . PHE A 1 183 ? 16.491 0.967 -4.557 1.00 79.19 183 PHE A CA 1
ATOM 1409 C C . PHE A 1 183 ? 15.129 0.280 -4.709 1.00 79.19 183 PHE A C 1
ATOM 1411 O O . PHE A 1 183 ? 14.344 0.290 -3.762 1.00 79.19 183 PHE A O 1
ATOM 1418 N N . MET A 1 184 ? 14.880 -0.389 -5.840 1.00 77.56 184 MET A N 1
ATOM 1419 C CA . MET A 1 184 ? 13.679 -1.200 -6.067 1.00 77.56 184 MET A CA 1
ATOM 1420 C C . MET A 1 184 ? 13.539 -2.368 -5.087 1.00 77.56 184 MET A C 1
ATOM 1422 O O . MET A 1 184 ? 12.422 -2.811 -4.854 1.00 77.56 184 MET A O 1
ATOM 1426 N N . VAL A 1 185 ? 14.630 -2.857 -4.490 1.00 80.06 185 VAL A N 1
ATOM 1427 C CA . VAL A 1 185 ? 14.576 -3.923 -3.474 1.00 80.06 185 VAL A CA 1
ATOM 1428 C C . VAL A 1 185 ? 14.528 -3.337 -2.065 1.00 80.06 185 VAL A C 1
ATOM 1430 O O . VAL A 1 185 ? 13.723 -3.759 -1.236 1.00 80.06 185 VAL A O 1
ATOM 1433 N N . ILE A 1 186 ? 15.372 -2.344 -1.780 1.00 83.75 186 ILE A N 1
ATOM 1434 C CA . ILE A 1 186 ? 15.509 -1.793 -0.426 1.00 83.75 186 ILE A CA 1
ATOM 1435 C C . ILE A 1 186 ? 14.240 -1.054 0.010 1.00 83.75 186 ILE A C 1
ATOM 1437 O O . ILE A 1 186 ? 13.796 -1.226 1.146 1.00 83.75 186 ILE A O 1
ATOM 1441 N N . LEU A 1 187 ? 13.641 -0.248 -0.873 1.00 80.94 187 LEU A N 1
ATOM 1442 C CA . LEU A 1 187 ? 12.500 0.594 -0.509 1.00 80.94 187 LEU A CA 1
ATOM 1443 C C . LEU A 1 187 ? 11.251 -0.237 -0.160 1.00 80.94 187 LEU A C 1
ATOM 1445 O O . LEU A 1 187 ? 10.707 -0.020 0.923 1.00 80.94 187 LEU A O 1
ATOM 1449 N N . PRO A 1 188 ? 10.837 -1.251 -0.949 1.00 80.94 188 PRO A N 1
ATOM 1450 C CA . PRO A 1 188 ? 9.730 -2.124 -0.556 1.00 80.94 188 PRO A CA 1
ATOM 1451 C C . PRO A 1 188 ? 9.994 -2.908 0.729 1.00 80.94 188 PRO A C 1
ATOM 1453 O O . PRO A 1 188 ? 9.072 -3.097 1.523 1.00 80.94 188 PRO A O 1
ATOM 1456 N N . CYS A 1 189 ? 11.236 -3.337 0.972 1.00 84.69 189 CYS A N 1
ATOM 1457 C CA . CYS A 1 189 ? 11.612 -3.988 2.227 1.00 84.69 189 CYS A CA 1
ATOM 1458 C C . CYS A 1 189 ? 11.443 -3.041 3.422 1.00 84.69 189 CYS A C 1
ATOM 1460 O O . CYS A 1 189 ? 10.866 -3.433 4.437 1.00 84.69 189 CYS A O 1
ATOM 1462 N N . ALA A 1 190 ? 11.883 -1.787 3.291 1.00 84.44 190 ALA A N 1
ATOM 1463 C CA . ALA A 1 190 ? 11.719 -0.772 4.327 1.00 84.44 190 ALA A CA 1
ATOM 1464 C C . ALA A 1 190 ? 10.234 -0.483 4.608 1.00 84.44 190 ALA A C 1
ATOM 1466 O O . ALA A 1 190 ? 9.819 -0.522 5.766 1.00 84.44 190 ALA A O 1
ATOM 1467 N N . THR A 1 191 ? 9.418 -0.286 3.567 1.00 83.25 191 THR A N 1
ATOM 1468 C CA . THR A 1 191 ? 7.966 -0.073 3.709 1.00 83.25 191 THR A CA 1
ATOM 1469 C C . THR A 1 191 ? 7.264 -1.295 4.311 1.00 83.25 191 THR A C 1
ATOM 1471 O O . THR A 1 191 ? 6.374 -1.173 5.150 1.00 83.25 191 THR A O 1
ATOM 1474 N N . SER A 1 192 ? 7.680 -2.506 3.938 1.00 83.12 192 SER A N 1
ATOM 1475 C CA . SER A 1 192 ? 7.130 -3.735 4.519 1.00 83.12 192 SER A CA 1
ATOM 1476 C C . SER A 1 192 ? 7.451 -3.834 6.009 1.00 83.12 192 SER A C 1
ATOM 1478 O O . SER A 1 192 ? 6.579 -4.173 6.808 1.00 83.12 192 SER A O 1
ATOM 1480 N N . LEU A 1 193 ? 8.676 -3.478 6.403 1.00 84.19 193 LEU A N 1
ATOM 1481 C CA . LEU A 1 193 ? 9.089 -3.469 7.801 1.00 84.19 193 LEU A CA 1
ATOM 1482 C C . LEU A 1 193 ? 8.287 -2.452 8.624 1.00 84.19 193 LEU A C 1
ATOM 1484 O O . LEU A 1 193 ? 7.827 -2.789 9.717 1.00 84.19 193 LEU A O 1
ATOM 1488 N N . THR A 1 194 ? 8.054 -1.243 8.099 1.00 81.81 194 THR A N 1
ATOM 1489 C CA . THR A 1 194 ? 7.204 -0.248 8.774 1.00 81.81 194 THR A CA 1
ATOM 1490 C C . THR A 1 194 ? 5.764 -0.736 8.901 1.00 81.81 194 THR A C 1
ATOM 1492 O O . THR A 1 194 ? 5.171 -0.602 9.969 1.00 81.81 194 THR A O 1
ATOM 1495 N N . ASN A 1 195 ? 5.224 -1.393 7.871 1.00 83.19 195 ASN A N 1
ATOM 1496 C CA . ASN A 1 195 ? 3.868 -1.948 7.894 1.00 83.19 195 ASN A CA 1
ATOM 1497 C C . ASN A 1 195 ? 3.716 -3.067 8.932 1.00 83.19 195 ASN A C 1
ATOM 1499 O O . ASN A 1 195 ? 2.731 -3.097 9.672 1.00 83.19 195 ASN A O 1
ATOM 1503 N N . VAL A 1 196 ? 4.707 -3.955 9.047 1.00 85.44 196 VAL A N 1
ATOM 1504 C CA . VAL A 1 196 ? 4.746 -4.989 10.093 1.00 85.44 196 VAL A CA 1
ATOM 1505 C C . VAL A 1 196 ? 4.864 -4.355 11.482 1.00 85.44 196 VAL A C 1
ATOM 1507 O O . VAL A 1 196 ? 4.163 -4.766 12.411 1.00 85.44 196 VAL A O 1
ATOM 1510 N N . ALA A 1 197 ? 5.689 -3.317 11.634 1.00 83.00 197 ALA A N 1
ATOM 1511 C CA . ALA A 1 197 ? 5.806 -2.580 12.889 1.00 83.00 197 ALA A CA 1
ATOM 1512 C C . ALA A 1 197 ? 4.463 -1.942 13.289 1.00 83.00 197 ALA A C 1
ATOM 1514 O O . ALA A 1 197 ? 4.005 -2.139 14.414 1.00 83.00 197 ALA A O 1
ATOM 1515 N N . PHE A 1 198 ? 3.764 -1.272 12.368 1.00 80.62 198 PHE A N 1
ATOM 1516 C CA . PHE A 1 198 ? 2.430 -0.729 12.633 1.00 80.62 198 PHE A CA 1
ATOM 1517 C C . PHE A 1 198 ? 1.414 -1.818 12.989 1.00 80.62 198 PHE A C 1
ATOM 1519 O O . PHE A 1 198 ? 0.705 -1.698 13.992 1.00 80.62 198 PHE A O 1
ATOM 1526 N N . ALA A 1 199 ? 1.365 -2.901 12.212 1.00 84.31 199 ALA A N 1
ATOM 1527 C CA . ALA A 1 199 ? 0.446 -4.008 12.455 1.00 84.31 199 ALA A CA 1
ATOM 1528 C C . ALA A 1 199 ? 0.680 -4.653 13.831 1.00 84.31 199 ALA A C 1
ATOM 1530 O O . ALA A 1 199 ? -0.280 -4.949 14.549 1.00 84.31 199 ALA A O 1
ATOM 1531 N N . SER A 1 200 ? 1.942 -4.823 14.234 1.00 84.69 200 SER A N 1
ATOM 1532 C CA . SER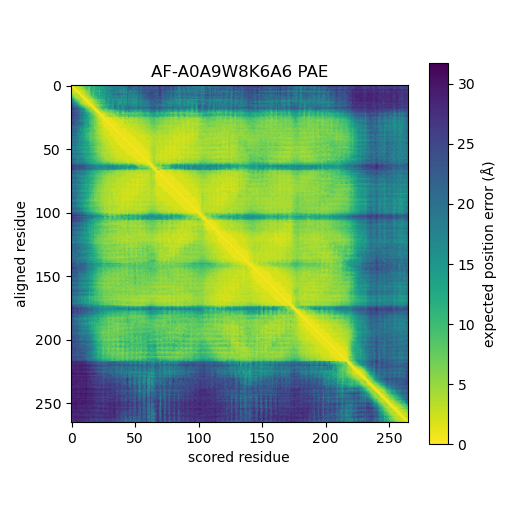 A 1 200 ? 2.298 -5.382 15.541 1.00 84.69 200 SER A CA 1
ATOM 1533 C C . SER A 1 200 ? 1.909 -4.451 16.693 1.00 84.69 200 SER A C 1
ATOM 1535 O O . SER A 1 200 ? 1.268 -4.904 17.642 1.00 84.69 200 SER A O 1
ATOM 1537 N N . LEU A 1 201 ? 2.179 -3.144 16.586 1.00 79.31 201 LEU A N 1
ATOM 1538 C CA . LEU A 1 201 ? 1.781 -2.146 17.587 1.00 79.31 201 LEU A CA 1
ATOM 1539 C C . LEU A 1 201 ? 0.259 -2.114 17.793 1.00 79.31 201 LEU A C 1
ATOM 1541 O O . LEU A 1 201 ? -0.217 -2.081 18.932 1.00 79.31 201 LEU A O 1
ATOM 1545 N N . ILE A 1 202 ? -0.510 -2.169 16.701 1.00 83.19 202 ILE A N 1
ATOM 1546 C CA . ILE A 1 202 ? -1.977 -2.213 16.751 1.00 83.19 202 ILE A CA 1
ATOM 1547 C C . ILE A 1 202 ? -2.449 -3.512 17.415 1.00 83.19 202 ILE A C 1
ATOM 1549 O O . ILE A 1 202 ? -3.302 -3.474 18.305 1.00 83.19 202 ILE A O 1
ATOM 1553 N N . SER A 1 203 ? -1.875 -4.651 17.023 1.00 86.38 203 SER A N 1
ATOM 1554 C CA . SER A 1 203 ? -2.274 -5.973 17.519 1.00 86.38 203 SER A CA 1
ATOM 1555 C C . SER A 1 203 ? -1.994 -6.136 19.011 1.00 86.38 203 SER A C 1
ATOM 1557 O O . SER A 1 203 ? -2.890 -6.513 19.766 1.00 86.38 203 SER A O 1
ATOM 1559 N N . VAL A 1 204 ? -0.786 -5.781 19.466 1.00 87.00 204 VAL A N 1
ATOM 1560 C CA . VAL A 1 204 ? -0.396 -5.833 20.886 1.00 87.00 204 VAL A CA 1
ATOM 1561 C C . VAL A 1 204 ? -1.359 -5.011 21.735 1.00 87.00 204 VAL A C 1
ATOM 1563 O O . VAL A 1 204 ? -1.815 -5.459 22.789 1.00 87.00 204 VAL A O 1
ATOM 1566 N N . ARG A 1 205 ? -1.727 -3.819 21.261 1.00 81.31 205 ARG A N 1
ATOM 1567 C CA . ARG A 1 205 ? -2.655 -2.956 21.984 1.00 81.31 205 ARG A CA 1
ATOM 1568 C C . ARG A 1 205 ? -4.076 -3.504 22.014 1.00 81.31 205 ARG A C 1
ATOM 1570 O O . ARG A 1 205 ? -4.719 -3.428 23.061 1.00 81.31 205 ARG A O 1
ATOM 1577 N N . LEU A 1 206 ? -4.563 -4.042 20.897 1.00 81.88 206 LEU A N 1
ATOM 1578 C CA . LEU A 1 206 ? -5.892 -4.644 20.829 1.00 81.88 206 LEU A CA 1
ATOM 1579 C C . LEU A 1 206 ? -5.997 -5.814 21.815 1.00 81.88 206 LEU A C 1
ATOM 1581 O O . LEU A 1 206 ? -6.951 -5.881 22.588 1.00 81.88 206 LEU A O 1
ATOM 1585 N N . LEU A 1 207 ? -4.972 -6.668 21.856 1.00 87.25 207 LEU A N 1
ATOM 1586 C CA . LEU A 1 207 ? -4.883 -7.787 22.794 1.00 87.25 207 LEU A CA 1
ATOM 1587 C C . LEU A 1 207 ? -4.809 -7.311 24.247 1.00 87.25 207 LEU A C 1
ATOM 1589 O O . LEU A 1 207 ? -5.497 -7.856 25.110 1.00 87.25 207 LEU A O 1
ATOM 1593 N N . TRP A 1 208 ? -4.032 -6.263 24.530 1.00 90.44 208 TRP A N 1
ATOM 1594 C CA . TRP A 1 208 ? -3.947 -5.719 25.883 1.00 90.44 208 TRP A CA 1
ATOM 1595 C C . TRP A 1 208 ? -5.278 -5.114 26.345 1.00 90.44 208 TRP A C 1
ATOM 1597 O O . TRP A 1 208 ? -5.703 -5.347 27.477 1.00 90.44 208 TRP A O 1
ATOM 1607 N N . HIS A 1 209 ? -5.979 -4.394 25.465 1.00 82.75 209 HIS A N 1
ATOM 1608 C CA . HIS A 1 209 ? -7.300 -3.845 25.764 1.00 82.75 209 HIS A CA 1
ATOM 1609 C C . HIS A 1 209 ? -8.333 -4.951 26.000 1.00 82.75 209 HIS A C 1
ATOM 1611 O O . HIS A 1 209 ? -9.086 -4.897 26.970 1.00 82.75 209 HIS A O 1
ATOM 1617 N N . GLN A 1 210 ? -8.341 -5.984 25.154 1.00 86.50 210 GLN A N 1
ATOM 1618 C CA . GLN A 1 210 ? -9.211 -7.147 25.330 1.00 86.50 210 GLN A CA 1
ATOM 1619 C C . GLN A 1 210 ? -8.940 -7.865 26.652 1.00 86.50 210 GLN A C 1
ATOM 1621 O O . GLN A 1 210 ? -9.889 -8.218 27.348 1.00 86.50 210 GLN A O 1
ATOM 1626 N N . LYS A 1 211 ? -7.666 -8.036 27.028 1.00 91.25 211 LYS A N 1
ATOM 1627 C CA . LYS A 1 211 ? -7.290 -8.609 28.323 1.00 91.25 211 LYS A CA 1
ATOM 1628 C C . LYS A 1 211 ? -7.815 -7.754 29.474 1.00 91.25 211 LYS A C 1
ATOM 1630 O O . LYS A 1 211 ? -8.495 -8.276 30.344 1.00 91.25 211 LYS A O 1
ATOM 1635 N N . ARG A 1 212 ? -7.607 -6.435 29.426 1.00 89.00 212 ARG A N 1
ATOM 1636 C CA . ARG A 1 212 ? -8.101 -5.518 30.461 1.0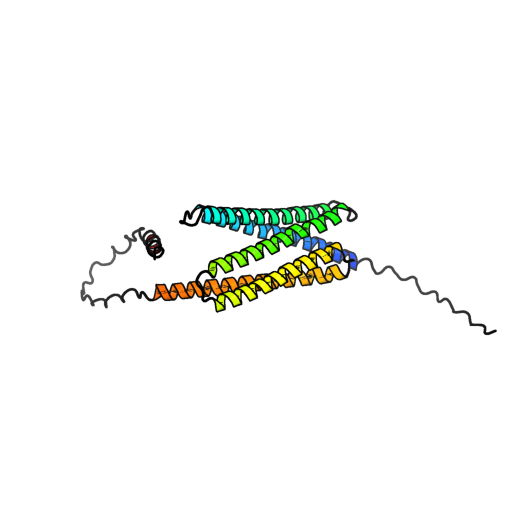0 89.00 212 ARG A CA 1
ATOM 1637 C C . ARG A 1 212 ? -9.626 -5.536 30.587 1.00 89.00 212 ARG A C 1
ATOM 1639 O O . ARG A 1 212 ? -10.131 -5.510 31.703 1.00 89.00 212 ARG A O 1
ATOM 1646 N N . MET A 1 213 ? -10.359 -5.595 29.472 1.00 84.94 213 MET A N 1
ATOM 1647 C CA . MET A 1 213 ? -11.820 -5.738 29.514 1.00 84.94 213 MET A CA 1
ATOM 1648 C C . MET A 1 213 ? -12.239 -7.088 30.090 1.00 84.94 213 MET A C 1
ATOM 1650 O O . MET A 1 213 ? -13.189 -7.149 30.862 1.00 84.94 213 MET A O 1
ATOM 1654 N N . ARG A 1 214 ? -11.526 -8.165 29.746 1.00 89.31 214 ARG A N 1
ATOM 1655 C CA . ARG A 1 214 ? -11.787 -9.493 30.304 1.00 89.31 214 ARG A CA 1
ATOM 1656 C C . ARG A 1 214 ? -11.531 -9.531 31.806 1.00 89.31 214 ARG A C 1
ATOM 1658 O O . ARG A 1 214 ? -12.326 -10.138 32.502 1.00 89.31 214 ARG A O 1
ATOM 1665 N N . ASP A 1 215 ? -10.498 -8.859 32.300 1.00 88.75 215 ASP A N 1
ATOM 1666 C CA . ASP A 1 215 ? -10.202 -8.802 33.734 1.00 88.75 215 ASP A CA 1
ATOM 1667 C C . ASP A 1 215 ? -11.251 -7.949 34.476 1.00 88.75 215 ASP A C 1
ATOM 1669 O O . ASP A 1 215 ? -11.789 -8.373 35.494 1.00 88.75 215 ASP A O 1
ATOM 1673 N N . ALA A 1 216 ? -11.638 -6.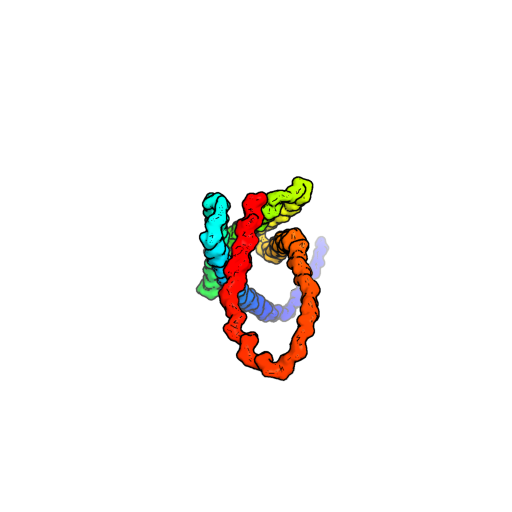794 33.917 1.00 88.31 216 ALA A N 1
ATOM 1674 C CA . ALA A 1 216 ? -12.652 -5.916 34.513 1.00 88.31 216 ALA A CA 1
ATOM 1675 C C . ALA A 1 216 ? -14.067 -6.529 34.531 1.00 88.31 216 ALA A C 1
ATOM 1677 O O . ALA A 1 216 ? -14.837 -6.280 35.457 1.00 88.31 216 ALA A O 1
ATOM 1678 N N . LEU A 1 217 ? -14.422 -7.321 33.512 1.00 85.00 217 LEU A N 1
ATOM 1679 C CA . LEU A 1 217 ? -15.725 -7.993 33.415 1.00 85.00 217 LEU A CA 1
ATOM 1680 C C . LEU A 1 217 ? -15.718 -9.396 34.049 1.00 85.00 217 LEU A C 1
ATOM 1682 O O . LEU A 1 217 ? -16.755 -9.870 34.508 1.00 85.00 217 LEU A O 1
ATOM 1686 N N . GLY A 1 218 ? -14.561 -10.061 34.073 1.00 74.06 218 GLY A N 1
ATOM 1687 C CA . GLY A 1 218 ? -14.389 -11.463 34.461 1.00 74.06 218 GLY A CA 1
ATOM 1688 C C . GLY A 1 218 ? -14.289 -11.706 35.962 1.00 74.06 218 GLY A C 1
ATOM 1689 O O . GLY A 1 218 ? -14.382 -12.851 36.397 1.00 74.06 218 GLY A O 1
ATOM 1690 N N . GLU A 1 219 ? -14.170 -10.655 36.773 1.00 64.12 219 GLU A N 1
ATOM 1691 C CA . GLU A 1 219 ? -14.178 -10.785 38.232 1.00 64.12 219 GLU A CA 1
ATOM 1692 C C . GLU A 1 219 ? -15.588 -10.753 38.845 1.00 64.12 219 GLU A C 1
ATOM 1694 O O . GLU A 1 219 ? -15.754 -10.867 40.060 1.00 64.12 219 GLU A O 1
ATOM 1699 N N . ARG A 1 220 ? -16.642 -10.760 38.016 1.00 58.53 220 ARG A N 1
ATOM 1700 C CA . ARG A 1 220 ? -17.904 -11.376 38.439 1.00 58.53 220 ARG A CA 1
ATOM 1701 C C . ARG A 1 220 ? -17.732 -12.885 38.366 1.00 58.53 220 ARG A C 1
ATOM 1703 O O . ARG A 1 220 ? -18.220 -13.543 37.450 1.00 58.53 220 ARG A O 1
ATOM 1710 N N . ARG A 1 221 ? -17.046 -13.432 39.376 1.00 58.56 221 ARG A N 1
ATOM 1711 C CA . ARG A 1 221 ? -17.263 -14.815 39.803 1.00 58.56 221 ARG A CA 1
ATOM 1712 C C . ARG A 1 221 ? -18.774 -15.009 39.806 1.00 58.56 221 ARG A C 1
ATOM 1714 O O . ARG A 1 221 ? -19.460 -14.394 40.623 1.00 58.56 221 ARG A O 1
ATOM 1721 N N . LEU A 1 222 ? -19.291 -15.826 38.887 1.00 64.12 222 LEU A N 1
ATOM 1722 C CA . LEU A 1 222 ? -20.579 -16.465 39.113 1.00 64.12 222 LEU A CA 1
ATOM 1723 C C . LEU A 1 222 ? -20.517 -16.973 40.557 1.00 64.12 222 LEU A C 1
ATOM 1725 O O . LEU A 1 222 ? -19.529 -17.646 40.886 1.00 64.12 222 LEU A O 1
ATOM 1729 N N . PRO A 1 223 ? -21.455 -16.567 41.437 1.00 66.75 223 PRO A N 1
ATOM 1730 C CA . PRO A 1 223 ? -21.485 -17.031 42.811 1.00 66.75 223 PRO A CA 1
ATOM 1731 C C . PRO A 1 223 ? -21.258 -18.528 42.766 1.00 66.75 223 PRO A C 1
ATOM 1733 O O . PRO A 1 223 ? -21.981 -19.228 42.053 1.00 66.75 223 PRO A O 1
ATOM 1736 N N . ARG A 1 224 ? -20.178 -18.988 43.413 1.00 68.44 224 ARG A N 1
ATOM 1737 C CA . ARG A 1 224 ? -19.861 -20.412 43.497 1.00 68.44 224 ARG A CA 1
ATOM 1738 C C . ARG A 1 224 ? -21.188 -21.080 43.872 1.00 68.44 224 ARG A C 1
ATOM 1740 O O . ARG A 1 224 ? -21.749 -20.661 44.890 1.00 68.44 224 ARG A O 1
ATOM 1747 N N . PRO A 1 225 ? -21.742 -21.975 43.028 1.00 73.06 225 PRO A N 1
ATOM 1748 C CA . PRO A 1 225 ? -23.053 -22.537 43.293 1.00 73.06 225 PRO A CA 1
ATOM 1749 C C . PRO A 1 225 ? -23.020 -23.061 44.728 1.00 73.06 225 PRO A C 1
ATOM 1751 O O . PRO A 1 225 ? -22.006 -23.665 45.110 1.00 73.06 225 PRO A O 1
ATOM 1754 N N . PRO A 1 226 ? -24.030 -22.727 45.554 1.00 77.75 226 PRO A N 1
ATOM 1755 C CA . PRO A 1 226 ? -24.047 -23.160 46.941 1.00 77.75 226 PRO A CA 1
ATOM 1756 C C . PRO A 1 226 ? -23.770 -24.665 46.960 1.00 77.75 226 PRO A C 1
ATOM 1758 O O . PRO A 1 226 ? -24.270 -25.363 46.071 1.00 77.75 226 PRO A O 1
ATOM 1761 N N . PRO A 1 227 ? -22.923 -25.152 47.889 1.00 77.06 227 PRO A N 1
ATOM 1762 C CA . PRO A 1 227 ? -22.531 -26.553 47.923 1.00 77.06 227 PRO A CA 1
ATOM 1763 C C . PRO A 1 227 ? -23.798 -27.394 47.824 1.00 77.06 227 PRO A C 1
ATOM 1765 O O . PRO A 1 227 ? -24.720 -27.212 48.624 1.00 77.06 227 PRO A O 1
ATOM 1768 N N . ALA A 1 228 ? -23.869 -28.221 46.777 1.00 74.06 228 ALA A N 1
ATOM 1769 C CA . ALA A 1 228 ? -25.018 -29.069 46.532 1.00 74.06 228 ALA A CA 1
ATOM 1770 C C . ALA A 1 228 ? -25.296 -29.830 47.826 1.00 74.06 228 ALA A C 1
ATOM 1772 O O . ALA A 1 228 ? -24.432 -30.564 48.313 1.00 74.06 228 ALA A O 1
ATOM 1773 N N . LYS A 1 229 ? -26.469 -29.593 48.425 1.00 67.25 229 LYS A N 1
ATOM 1774 C CA . LYS A 1 229 ? -26.902 -30.395 49.564 1.00 67.25 229 LYS A CA 1
ATOM 1775 C C . LYS A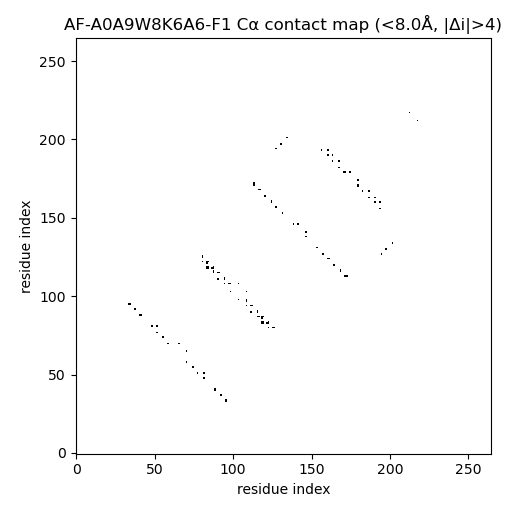 1 229 ? -26.886 -31.851 49.087 1.00 67.25 229 LYS A C 1
ATOM 1777 O O . LYS A 1 229 ? -27.477 -32.121 48.039 1.00 67.25 229 LYS A O 1
ATOM 1782 N N . PRO A 1 230 ? -26.202 -32.766 49.789 1.00 63.22 230 PRO A N 1
ATOM 1783 C CA . PRO A 1 230 ? -26.268 -34.178 49.464 1.00 63.22 230 PRO A CA 1
ATOM 1784 C C . PRO A 1 230 ? -27.712 -34.629 49.683 1.00 63.22 230 PRO A C 1
ATOM 1786 O O . PRO A 1 230 ? -28.144 -34.845 50.813 1.00 63.22 230 PRO A O 1
ATOM 1789 N N . ASN A 1 231 ? -28.486 -34.713 48.603 1.00 56.81 231 ASN A N 1
ATOM 1790 C CA . ASN A 1 231 ? -29.762 -35.403 48.633 1.00 56.81 231 ASN A CA 1
ATOM 1791 C C . ASN A 1 231 ? -29.453 -36.896 48.699 1.00 56.81 231 ASN A C 1
ATOM 1793 O O . ASN A 1 231 ? -29.171 -37.547 47.696 1.00 56.81 231 ASN A O 1
ATOM 1797 N N . CYS A 1 232 ? -29.501 -37.415 49.920 1.00 56.69 232 CYS A N 1
ATOM 1798 C CA . CYS A 1 232 ? -29.825 -38.802 50.175 1.00 56.69 232 CYS A CA 1
ATOM 1799 C C . CYS A 1 232 ? -31.216 -39.086 49.586 1.00 56.69 232 CYS A C 1
ATOM 1801 O O . CYS A 1 232 ? -32.219 -38.663 50.154 1.00 56.69 232 CYS A O 1
ATOM 1803 N N . SER A 1 233 ? -31.297 -39.814 48.475 1.00 54.41 233 SER A N 1
ATOM 1804 C CA . SER A 1 233 ? -32.455 -40.673 48.214 1.00 54.41 233 SER A CA 1
ATOM 1805 C C . SER A 1 233 ? -32.003 -41.892 47.424 1.00 54.41 233 SER A C 1
ATOM 1807 O O . SER A 1 233 ? -31.841 -41.867 46.204 1.00 54.41 233 SER A O 1
ATOM 1809 N N . SER A 1 234 ? -31.751 -42.952 48.179 1.00 55.91 234 SER A N 1
ATOM 1810 C CA . SER A 1 234 ? -31.584 -44.313 47.707 1.00 55.91 234 SER A CA 1
ATOM 1811 C C . SER A 1 234 ? -32.927 -44.794 47.159 1.00 55.91 234 SER A C 1
ATOM 1813 O O . SER A 1 234 ? -33.771 -45.227 47.935 1.00 55.91 234 SER A O 1
ATOM 1815 N N . ASP A 1 235 ? -33.141 -44.700 45.849 1.00 55.69 235 ASP A N 1
ATOM 1816 C CA . ASP A 1 235 ? -34.228 -45.439 45.203 1.00 55.69 235 ASP A CA 1
ATOM 1817 C C . ASP A 1 235 ? -33.755 -45.987 43.839 1.00 55.69 235 ASP A C 1
ATOM 1819 O O . ASP A 1 235 ? -33.666 -45.245 42.856 1.00 55.69 235 ASP A O 1
ATOM 1823 N N . PRO A 1 236 ? -33.352 -47.271 43.760 1.00 54.91 236 PRO A N 1
ATOM 1824 C CA . PRO A 1 236 ? -32.652 -47.846 42.608 1.00 54.91 236 PRO A CA 1
ATOM 1825 C C . PRO A 1 236 ? -33.581 -48.295 41.461 1.00 54.91 236 PRO A C 1
ATOM 1827 O O . PRO A 1 236 ? -33.271 -49.259 40.765 1.00 54.91 236 PRO A O 1
ATOM 1830 N N . GLY A 1 237 ? -34.720 -47.630 41.238 1.00 55.50 237 GLY A N 1
ATOM 1831 C CA . GLY A 1 237 ? -35.819 -48.279 40.519 1.00 55.50 237 GLY A CA 1
ATOM 1832 C C . GLY A 1 237 ? -36.646 -47.476 39.523 1.00 55.50 237 GLY A C 1
ATOM 1833 O O . GLY A 1 237 ? -37.801 -47.854 39.403 1.00 55.50 237 GLY A O 1
ATOM 1834 N N . ASN A 1 238 ? -36.161 -46.415 38.837 1.00 55.94 238 ASN A N 1
ATOM 1835 C CA . ASN A 1 238 ? -36.836 -45.910 37.602 1.00 55.94 238 ASN A CA 1
ATOM 1836 C C . ASN A 1 238 ? -36.167 -44.759 36.793 1.00 55.94 238 ASN A C 1
ATOM 1838 O O . ASN A 1 238 ? -36.855 -43.959 36.160 1.00 55.94 238 ASN A O 1
ATOM 1842 N N . ALA A 1 239 ? -34.836 -44.629 36.745 1.00 48.41 239 ALA A N 1
ATOM 1843 C CA . ALA A 1 239 ? -34.186 -43.428 36.177 1.00 48.41 239 ALA A CA 1
ATOM 1844 C C . ALA A 1 239 ? -33.597 -43.556 34.748 1.00 48.41 239 ALA A C 1
ATOM 1846 O O . ALA A 1 239 ? -32.703 -42.792 34.395 1.00 48.41 239 ALA A O 1
ATOM 1847 N N . ALA A 1 240 ? -34.060 -44.484 33.902 1.00 52.81 240 ALA A N 1
ATOM 1848 C CA . ALA A 1 240 ? -33.403 -44.739 32.607 1.00 52.81 240 ALA A CA 1
ATOM 1849 C C . ALA A 1 240 ? -33.970 -43.984 31.382 1.00 52.81 240 ALA A C 1
ATOM 1851 O O . ALA A 1 240 ? -33.343 -44.026 30.330 1.00 52.81 240 ALA A O 1
ATOM 1852 N N . HIS A 1 241 ? -35.115 -43.286 31.459 1.00 53.81 241 HIS A N 1
ATOM 1853 C CA . HIS A 1 241 ? -35.830 -42.899 30.221 1.00 53.81 241 HIS A CA 1
ATOM 1854 C C . HIS A 1 241 ? -36.213 -41.424 30.007 1.00 53.81 241 HIS A C 1
ATOM 1856 O O . HIS A 1 241 ? -36.785 -41.117 28.962 1.00 53.81 241 HIS A O 1
ATOM 1862 N N . SER A 1 242 ? -35.878 -40.486 30.905 1.00 51.62 242 SER A N 1
ATOM 1863 C CA . SER A 1 242 ? -36.420 -39.109 30.810 1.00 51.62 242 SER A CA 1
ATOM 1864 C C . SER A 1 242 ? -35.405 -37.979 30.571 1.00 51.62 242 SER A C 1
ATOM 1866 O O . SER A 1 242 ? -35.791 -36.818 30.472 1.00 51.62 242 SER A O 1
ATOM 1868 N N . CYS A 1 243 ? -34.108 -38.270 30.427 1.00 50.22 243 CYS A N 1
ATOM 1869 C CA . CYS A 1 243 ? -33.083 -37.213 30.454 1.00 50.22 243 CYS A CA 1
ATOM 1870 C C . CYS A 1 243 ? -32.582 -36.703 29.086 1.00 50.22 243 CYS A C 1
ATOM 1872 O O . CYS A 1 243 ? -31.618 -35.947 29.053 1.00 50.22 243 CYS A O 1
ATOM 1874 N N . ILE A 1 244 ? -33.208 -37.074 27.959 1.00 54.25 244 ILE A N 1
ATOM 1875 C CA . ILE A 1 244 ? -32.705 -36.706 26.613 1.00 54.25 244 ILE A CA 1
ATOM 1876 C C . ILE A 1 244 ? -33.529 -35.606 25.913 1.00 54.25 244 ILE A C 1
ATOM 1878 O O . ILE A 1 244 ? -33.083 -35.064 24.906 1.00 54.25 244 ILE A O 1
ATOM 1882 N N . ARG A 1 245 ? -34.710 -35.206 26.410 1.00 50.03 245 ARG A N 1
ATOM 1883 C CA . ARG A 1 245 ? -35.678 -34.501 25.541 1.00 50.03 245 ARG A CA 1
ATOM 1884 C C . ARG A 1 245 ? -35.938 -33.009 25.765 1.00 50.03 245 ARG A C 1
ATOM 1886 O O . ARG A 1 245 ? -36.849 -32.504 25.130 1.00 50.03 245 ARG A O 1
ATOM 1893 N N . ASN A 1 246 ? -35.158 -32.280 26.563 1.00 49.50 246 ASN A N 1
ATOM 1894 C CA . ASN A 1 246 ? -35.355 -30.828 26.701 1.00 49.50 246 ASN A CA 1
ATOM 1895 C C . ASN A 1 246 ? -34.028 -30.060 26.754 1.00 49.50 246 ASN A C 1
ATOM 1897 O O . ASN A 1 246 ? -33.563 -29.674 27.822 1.00 49.50 246 ASN A O 1
ATOM 1901 N N . ILE A 1 247 ? -33.443 -29.807 25.581 1.00 55.94 247 ILE A N 1
ATOM 1902 C CA . ILE A 1 247 ? -32.509 -28.692 25.386 1.00 55.94 247 ILE A CA 1
ATOM 1903 C C . ILE A 1 247 ? -33.347 -27.541 24.810 1.00 55.94 247 ILE A C 1
ATOM 1905 O O . ILE A 1 247 ? -33.693 -27.583 23.629 1.00 55.94 247 ILE A O 1
ATOM 1909 N N . PRO A 1 248 ? -33.756 -26.547 25.618 1.00 52.44 248 PRO A N 1
ATOM 1910 C CA . PRO A 1 248 ? -34.503 -25.409 25.107 1.00 52.44 248 PRO A CA 1
ATOM 1911 C C . PRO A 1 248 ? -33.599 -24.557 24.207 1.00 52.44 248 PRO A C 1
ATOM 1913 O O . PRO A 1 248 ? -32.542 -24.086 24.625 1.00 52.44 248 PRO A O 1
ATOM 1916 N N . ALA A 1 249 ? -34.042 -24.330 22.970 1.00 57.06 249 ALA A N 1
ATOM 1917 C CA . ALA A 1 249 ? -33.386 -23.512 21.944 1.00 57.06 249 ALA A CA 1
ATOM 1918 C C . ALA A 1 249 ? -33.380 -21.993 22.255 1.00 57.06 249 ALA A C 1
ATOM 1920 O O . ALA A 1 249 ? -33.343 -21.165 21.351 1.00 57.06 249 ALA A O 1
ATOM 1921 N N . THR A 1 250 ? -33.439 -21.602 23.530 1.00 51.28 250 THR A N 1
ATOM 1922 C CA . THR A 1 250 ? -33.565 -20.205 23.981 1.00 51.28 250 THR A CA 1
ATOM 1923 C C . THR A 1 250 ? -32.280 -19.635 24.584 1.00 51.28 250 THR A C 1
ATOM 1925 O O . THR A 1 250 ? -32.301 -18.535 25.129 1.00 51.28 250 THR A O 1
ATOM 1928 N N . LEU A 1 251 ? -31.149 -20.345 24.502 1.00 48.47 251 LEU A N 1
ATOM 1929 C CA . LEU A 1 251 ? -29.881 -19.863 25.067 1.00 48.47 251 LEU A CA 1
ATOM 1930 C C . LEU A 1 251 ? -29.114 -18.875 24.169 1.00 48.47 251 LEU A C 1
ATOM 1932 O O . LEU A 1 251 ? -28.240 -18.174 24.674 1.00 48.47 251 LEU A O 1
ATOM 1936 N N . ASP A 1 252 ? -29.485 -18.728 22.894 1.00 48.12 252 ASP A N 1
ATOM 1937 C CA . ASP A 1 252 ? -28.819 -17.775 21.992 1.00 48.12 252 ASP A CA 1
ATOM 1938 C C . ASP A 1 252 ? -29.339 -16.329 22.114 1.00 48.12 252 ASP A C 1
ATOM 1940 O O . ASP A 1 252 ? -28.640 -15.389 21.733 1.00 48.12 252 ASP A O 1
ATOM 1944 N N . SER A 1 253 ? -30.525 -16.095 22.693 1.00 49.84 253 SER A N 1
ATOM 1945 C CA . SER A 1 253 ? -31.067 -14.732 22.836 1.00 49.84 253 SER A CA 1
ATOM 1946 C C . SER A 1 253 ? -30.588 -14.010 24.101 1.00 49.84 253 SER A C 1
ATOM 1948 O O . SER A 1 253 ? -30.393 -12.795 24.075 1.00 49.84 253 SER A O 1
ATOM 1950 N N . ALA A 1 254 ? -30.314 -14.737 25.190 1.00 47.12 254 ALA A N 1
ATOM 1951 C CA . ALA A 1 254 ? -29.905 -14.135 26.463 1.00 47.12 254 ALA A CA 1
ATOM 1952 C C . ALA A 1 254 ? -28.474 -13.560 26.436 1.00 47.12 254 ALA A C 1
ATOM 1954 O O . ALA A 1 254 ? -28.157 -12.633 27.182 1.00 47.12 254 ALA A O 1
ATOM 1955 N N . CYS A 1 255 ? -27.607 -14.048 25.541 1.00 47.50 255 CYS A N 1
ATOM 1956 C CA . CYS A 1 255 ? -26.237 -13.544 25.439 1.00 47.50 255 CYS A CA 1
ATOM 1957 C C . CYS A 1 255 ? -26.131 -12.220 24.649 1.00 47.50 255 CYS A C 1
ATOM 1959 O O . CYS A 1 255 ? -25.117 -11.527 24.750 1.00 47.50 255 CYS A O 1
ATOM 1961 N N . SER A 1 256 ? -27.170 -11.830 23.893 1.00 47.31 256 SER A N 1
ATOM 1962 C CA . SER A 1 256 ? -27.171 -10.582 23.110 1.00 47.31 256 SER A CA 1
ATOM 1963 C C . SER A 1 256 ? -27.669 -9.364 23.905 1.00 47.31 256 SER A C 1
ATOM 1965 O O . SER A 1 256 ? -27.189 -8.251 23.684 1.00 47.31 256 SER A O 1
ATOM 1967 N N . GLU A 1 257 ? -28.567 -9.549 24.880 1.00 46.94 257 GLU A N 1
ATOM 1968 C CA . GLU A 1 257 ? -29.102 -8.429 25.675 1.00 46.94 257 GLU A CA 1
ATOM 1969 C C . GLU A 1 257 ? -28.147 -7.933 26.766 1.00 46.94 257 GLU A C 1
ATOM 1971 O O . GLU A 1 257 ? -28.094 -6.729 27.027 1.00 46.94 257 GLU A O 1
ATOM 1976 N N . SER A 1 258 ? -27.298 -8.799 27.330 1.00 44.84 258 SER A N 1
ATOM 1977 C CA . SER A 1 258 ? -26.363 -8.380 28.387 1.00 44.84 258 SER A CA 1
ATOM 1978 C C . SER A 1 258 ? -25.262 -7.418 27.905 1.00 44.84 258 SER A C 1
ATOM 1980 O O . SER A 1 258 ? -24.598 -6.797 28.734 1.00 44.84 258 SER A O 1
ATOM 1982 N N . TYR A 1 259 ? -25.078 -7.243 26.590 1.00 46.28 259 TYR A N 1
ATOM 1983 C CA . TYR A 1 259 ? -24.150 -6.256 26.026 1.00 46.28 259 TYR A CA 1
ATOM 1984 C C . TYR A 1 259 ? -24.769 -4.864 25.812 1.00 46.28 259 TYR A C 1
ATOM 1986 O O . TYR A 1 259 ? -24.022 -3.906 25.612 1.00 46.28 259 TYR A O 1
ATOM 1994 N N . ARG A 1 260 ? -26.103 -4.705 25.871 1.00 47.53 260 ARG A N 1
ATOM 1995 C CA . ARG A 1 260 ? -26.747 -3.391 25.660 1.00 47.53 260 ARG A CA 1
ATOM 1996 C C . ARG A 1 260 ? -26.751 -2.489 26.892 1.00 47.53 260 ARG A C 1
ATOM 1998 O O . ARG A 1 260 ? -26.695 -1.279 26.720 1.00 47.53 260 ARG A O 1
ATOM 2005 N N . CYS A 1 261 ? -26.747 -3.030 28.110 1.00 46.03 261 CYS A N 1
ATOM 2006 C CA . CYS A 1 261 ? -26.842 -2.205 29.324 1.00 46.03 261 CYS A CA 1
ATOM 2007 C C . CYS A 1 261 ? -25.522 -1.577 29.807 1.00 46.03 261 CYS A C 1
ATOM 2009 O O . CYS A 1 261 ? -25.549 -0.807 30.758 1.00 46.03 261 CYS A O 1
ATOM 2011 N N . SER A 1 262 ? -24.371 -1.864 29.186 1.00 44.41 262 SER A N 1
ATOM 2012 C CA . SER A 1 262 ? -23.072 -1.353 29.665 1.00 44.41 262 SER A CA 1
ATOM 2013 C C . SER A 1 262 ? -22.534 -0.135 28.896 1.00 44.41 262 SER A C 1
ATOM 2015 O O . SER A 1 262 ? -21.394 0.254 29.133 1.00 44.41 262 SER A O 1
ATOM 2017 N N . ILE A 1 263 ? -23.302 0.448 27.966 1.00 46.97 263 ILE A N 1
ATOM 2018 C CA . ILE A 1 263 ? -22.849 1.568 27.109 1.00 46.97 263 ILE A CA 1
ATOM 2019 C C . ILE A 1 263 ? -23.460 2.928 27.521 1.00 46.97 263 ILE A C 1
ATOM 2021 O O . ILE A 1 263 ? -23.046 3.957 26.997 1.00 46.97 263 ILE A O 1
ATOM 2025 N N . ASP A 1 264 ? -24.372 2.969 28.497 1.00 39.75 264 ASP A N 1
ATOM 2026 C CA . ASP A 1 264 ? -25.044 4.211 28.931 1.00 39.75 264 ASP A CA 1
ATOM 2027 C C . ASP A 1 264 ? -24.483 4.834 30.233 1.00 39.75 264 ASP A C 1
ATOM 2029 O O . ASP A 1 264 ? -25.188 5.581 30.910 1.00 39.75 264 ASP A O 1
ATOM 2033 N N . HIS A 1 265 ? -23.211 4.588 30.571 1.00 41.94 265 HIS A N 1
ATOM 2034 C CA . HIS A 1 265 ? -22.501 5.305 31.643 1.00 41.94 265 HIS A CA 1
ATOM 2035 C C . HIS A 1 265 ? -21.134 5.825 31.197 1.00 41.94 265 HIS A C 1
ATOM 2037 O O . HIS A 1 265 ? -20.381 5.047 30.568 1.00 41.94 265 HIS A O 1
#

Organism: NCBI:txid84603

Sequence (265 aa):
MSSLPPTSTGNGPPPGPLAPTVVIDFYVFDRYLGFVSTIISCIVYGLILALFVDCLRHLQRNPSRNSRRKKAILVGYIIGMVLMSTLGLVLSSLIMTRAFFHSPEDRLLKLLGKAVVIPYILASWGADGMMIWRCIILYEGIARNRFNFLLGLLGLLVLAALGSGIVFIVLIFETERLAASIFMVILPCATSLTNVAFASLISVRLLWHQKRMRDALGERRLPRPPPAKPNCSSDPGNAAHSCIRNIPATLDSACSESYRCSIDH

Secondary structure (DSSP, 8-state):
--PPPPP----PPP-----SHHHHHHHHHHHHHHHHHHHHHHHHHHHHHHHHHHHHHHHHH---SS-HHHHHHHHHHHHHHHHHHHHHHHHHHHHHHHHHHS-TT-HHHHHHHHHHHHHHHHHHHHHHHHHHHHHHHHTTTS-HHHHHHHHHHHHHHHHHHHHHHHHHHHHHHH--HHHHHHHHHHHHHHHHHHHHHHHHHHHHHHHHHHHHHHHHHHT----PPPPPP-------SS-SSSSSS---TTHHHHHHHTTTTTS--

Solvent-accessible surface area (backbone atoms only — not comparable to full-atom values): 16141 Å² total; per-residue (Å²): 143,83,87,79,82,87,81,82,83,76,88,68,78,78,85,72,94,83,72,73,67,72,62,54,56,56,54,56,50,52,54,50,51,53,53,54,51,50,54,53,49,53,55,53,48,52,51,50,52,51,54,49,52,51,51,51,51,54,59,66,73,52,81,57,92,66,58,68,64,62,53,51,52,52,50,53,50,53,52,51,45,51,51,31,50,48,51,28,52,52,47,51,51,50,53,52,53,44,64,73,78,44,73,93,80,47,67,63,58,61,53,49,58,60,56,38,50,53,39,47,49,52,35,51,54,48,53,52,51,50,56,51,52,52,50,56,63,70,48,72,85,60,64,67,70,63,49,51,53,49,52,50,54,51,48,50,53,47,51,51,51,52,49,52,49,50,51,51,52,52,44,75,73,69,54,67,78,70,63,47,60,58,48,66,53,52,51,58,52,51,53,50,51,53,51,52,50,52,52,48,58,52,48,56,49,52,53,50,50,52,49,52,50,45,56,72,61,57,70,63,63,70,73,75,74,73,79,76,75,84,79,85,73,94,70,98,77,82,89,86,81,79,90,83,81,81,80,75,91,64,69,76,62,64,70,61,57,72,66,64,76,73,72,86,118

pLDDT: mean 78.99, std 14.1, range [39.75, 94.06]

Radius of gyration: 32.54 Å; Cα contacts (8 Å, |Δi|>4): 61; chains: 1; bounding box: 103×61×85 Å

Nearest PDB structures (foldseek):
  6uun-assembly1_R  TM=5.442E-01  e=3.759E+00  Homo sapiens
  5c5b-assembly1_A  TM=2.461E-01  e=9.044E-01  Homo sapiens
  3qwe-assembly1_A-2  TM=2.759E-01  e=8.550E+00  Homo sapiens
  8afz-assembly1_A  TM=2.154E-01  e=7.662E+00  Homo sapiens